Protein AF-A0A536WWS2-F1 (afdb_monomer)

Solvent-accessible surface area (backbone atoms only — not comparable to full-atom values): 12384 Å² total; per-residue (Å²): 91,77,47,79,40,93,41,28,36,70,59,52,50,66,55,65,72,36,63,58,47,47,27,62,29,49,51,60,39,65,35,38,58,40,52,45,47,40,83,89,43,89,69,26,39,31,46,31,25,41,43,60,77,60,84,73,62,72,89,78,29,40,69,33,60,26,46,37,43,76,77,43,80,58,101,60,39,38,29,36,39,37,36,21,71,55,40,67,78,60,27,23,56,32,36,39,38,41,37,39,30,59,68,49,90,53,23,17,39,34,38,46,46,74,50,61,46,63,45,73,68,32,48,52,54,49,51,55,43,32,71,52,93,37,53,81,42,24,22,78,56,69,77,49,58,47,99,86,65,49,75,36,52,31,46,58,72,64,4,53,52,44,34,52,46,51,50,54,51,41,20,50,50,17,46,59,71,20,66,86,45,60,81,91,50,22,67,64,46,23,48,52,43,30,51,58,60,38,57,76,38,46,80,45,54,58,84,76,57,68,69,60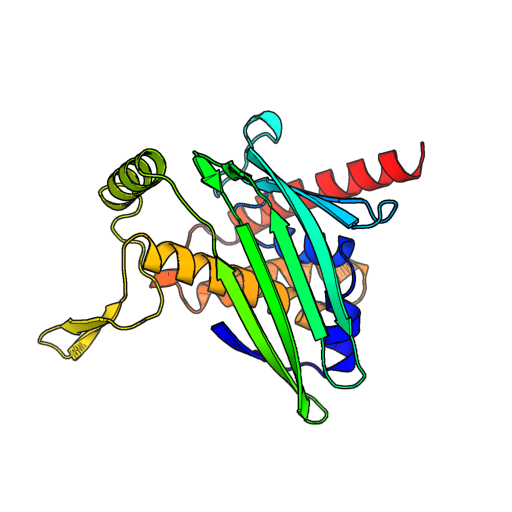,52,52,55,42,48,54,51,36,50,53,52,42,51,55,53,54,52,52,68,73,73,110

pLDDT: mean 92.42, std 8.36, range [48.34, 98.75]

Foldseek 3Di:
DKDKAQAFPVLLQVQPQDQVSVQLLVLLDLQWLAWDWDPVDVQIKIWTWGHDSAADDSVRTKIFIWRWDFPDDDPFKTKIWTFTQDTPPAKGGWIWIKMWGGPDRRIIMIDIDTDIDHDPRSLVVQVVCCVPVQVLAFADDFPDADPVRHTDGHGGPVSVRRQVRVLSVQSSSLQSVLPPPDPVCSSVSSNVSSVVVQVVPCSHRNDDDSVRSSVNSVVSVVVNVVVVVVVVVD

Sequence (234 aa):
MYAIVDHPFSTLNNALKGADRWCDILMLHLNTKDCRASNAASPSLMAVSIGKKFDQPLADAHRLDFIYRVAAQAADYLQVRLNADAGPLGTRDYRIVLEAVPLDARRSFMHLSYAYGYGLGARLAMQAYLSTAGRDKVGFSIVGHEADGRPVYVGNVRGVIERNTMRYYLAIDAYLSALSSPPQEQTERRLRNWYAAAERYPLQLHEMEEADYLAMKRSEIRRQQAQSRVAAAG

Secondary structure (DSSP, 8-state):
-EEEESS-HHHHHHHHS-HHHHHHHHTTSTTEEEEEEETTSSSEEEEEEE--SS---GGGSEEEEEEEEEEEE-SS-EEEEEEEEE-GGGEEEEEEEEEEEE-SSS-EEEEEEEEEEE-HHHHHHHHHHHHTTTTT---S-EEEE-TTS-EEE--HHHHHHHHHHHHHHHHHHHHHHTTTS-HHHHHHHHHHHHHHHHHTSHHHH--S-HHHHHHHHHHHHHHHHHHHHHHHH-

Structure (mmCIF, N/CA/C/O backbone):
data_AF-A0A536WWS2-F1
#
_entry.id   AF-A0A536WWS2-F1
#
loop_
_atom_site.group_PDB
_atom_site.id
_atom_site.type_symbol
_atom_site.label_atom_id
_atom_site.label_alt_id
_atom_site.label_comp_id
_atom_site.label_asym_id
_atom_site.label_entity_id
_atom_site.label_seq_id
_atom_site.pdbx_PDB_ins_code
_atom_site.Cartn_x
_atom_site.Cartn_y
_atom_site.Cartn_z
_atom_site.occupancy
_atom_site.B_iso_or_equiv
_atom_site.auth_seq_id
_atom_site.auth_comp_id
_atom_site.auth_asym_id
_atom_site.auth_atom_id
_atom_site.pdbx_PDB_model_num
ATOM 1 N N . MET A 1 1 ? -1.683 -12.272 -4.343 1.00 91.94 1 MET A N 1
ATOM 2 C CA . MET A 1 1 ? -0.575 -12.561 -3.405 1.00 91.94 1 MET A CA 1
ATOM 3 C C . MET A 1 1 ? -1.153 -13.252 -2.189 1.00 91.94 1 MET A C 1
ATOM 5 O O . MET A 1 1 ? -2.163 -12.777 -1.692 1.00 91.94 1 MET A O 1
ATOM 9 N N . TYR A 1 2 ? -0.528 -14.326 -1.714 1.00 96.31 2 TYR A N 1
ATOM 10 C CA . TYR A 1 2 ? -0.919 -15.007 -0.479 1.00 96.31 2 TYR A CA 1
ATOM 11 C C . TYR A 1 2 ? 0.172 -14.840 0.573 1.00 96.31 2 TYR A C 1
ATOM 13 O O . TYR A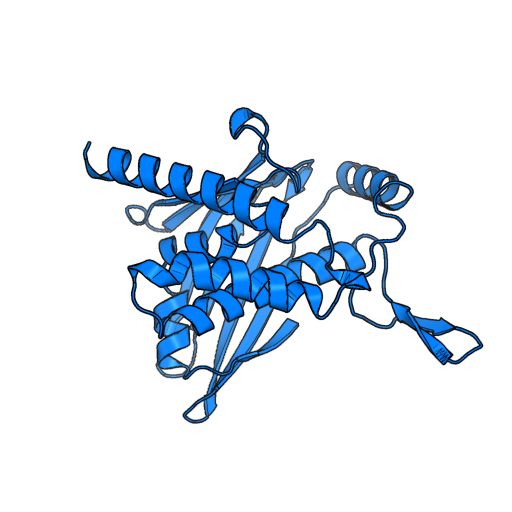 1 2 ? 1.351 -14.825 0.220 1.00 96.31 2 TYR A O 1
ATOM 21 N N . ALA A 1 3 ? -0.215 -14.709 1.837 1.00 96.56 3 ALA A N 1
ATOM 22 C CA . ALA A 1 3 ? 0.719 -14.557 2.941 1.00 96.56 3 ALA A CA 1
ATOM 23 C C . ALA A 1 3 ? 0.161 -15.139 4.239 1.00 96.56 3 ALA A C 1
ATOM 25 O O . ALA A 1 3 ? -1.045 -15.106 4.487 1.00 96.56 3 ALA A O 1
ATOM 26 N N . ILE A 1 4 ? 1.067 -15.627 5.083 1.00 97.81 4 ILE A N 1
ATOM 27 C CA . ILE A 1 4 ? 0.790 -15.864 6.497 1.00 97.81 4 ILE A CA 1
ATOM 28 C C . ILE A 1 4 ? 1.156 -14.578 7.231 1.00 97.81 4 ILE A C 1
ATOM 30 O O . ILE A 1 4 ? 2.261 -14.069 7.063 1.00 97.81 4 ILE A O 1
ATOM 34 N N . VAL A 1 5 ? 0.219 -14.058 8.012 1.00 96.50 5 VAL A N 1
ATOM 35 C CA . VAL A 1 5 ? 0.396 -12.860 8.830 1.00 96.50 5 VAL A CA 1
ATOM 36 C C . VAL A 1 5 ? 0.503 -13.296 10.284 1.00 96.50 5 VAL A C 1
ATOM 38 O O . VAL A 1 5 ? -0.390 -13.987 10.784 1.00 96.50 5 VAL A O 1
ATOM 41 N N . ASP A 1 6 ? 1.560 -12.865 10.972 1.00 96.38 6 ASP A N 1
ATOM 42 C CA . ASP A 1 6 ? 1.859 -13.240 12.361 1.00 96.38 6 ASP A CA 1
ATOM 43 C C . ASP A 1 6 ? 1.022 -12.454 13.389 1.00 96.38 6 ASP A C 1
ATOM 45 O O . ASP A 1 6 ? 1.519 -11.932 14.386 1.00 96.38 6 ASP A O 1
ATOM 49 N N . HIS A 1 7 ? -0.286 -12.377 13.132 1.00 97.00 7 HIS A N 1
ATOM 50 C CA . HIS A 1 7 ? -1.281 -11.782 14.014 1.00 97.00 7 HIS A CA 1
ATOM 51 C C . HIS A 1 7 ? -2.559 -12.635 14.076 1.00 97.00 7 HIS A C 1
ATOM 53 O O . HIS A 1 7 ? -3.001 -13.155 13.040 1.00 97.00 7 HIS A O 1
ATOM 59 N N . PRO A 1 8 ? -3.209 -12.738 15.257 1.00 97.75 8 PRO A N 1
ATOM 60 C CA . PRO A 1 8 ? -4.499 -13.404 15.387 1.00 97.75 8 PRO A CA 1
ATOM 61 C C . PRO A 1 8 ? -5.550 -12.788 14.459 1.00 97.75 8 PRO A C 1
ATOM 63 O O . PRO A 1 8 ? -5.591 -11.567 14.273 1.00 97.75 8 PRO A O 1
ATOM 66 N N . PHE A 1 9 ? -6.453 -13.620 13.933 1.00 98.31 9 PHE A N 1
ATOM 67 C CA . PHE A 1 9 ? -7.493 -13.171 13.001 1.00 98.31 9 PHE A CA 1
ATOM 68 C C . PHE A 1 9 ? -8.372 -12.057 13.575 1.00 98.31 9 PHE A C 1
ATOM 70 O O . PHE A 1 9 ? -8.718 -11.122 12.862 1.00 98.31 9 PHE A O 1
ATOM 77 N N . SER A 1 10 ? -8.682 -12.089 14.872 1.00 96.81 10 SER A N 1
ATOM 78 C CA . SER A 1 10 ? -9.457 -11.032 15.534 1.00 96.81 10 SER A CA 1
ATOM 79 C C . SER A 1 10 ? -8.751 -9.669 15.501 1.00 96.81 10 SER A C 1
ATOM 81 O O . SER A 1 10 ? -9.398 -8.644 15.268 1.00 96.81 10 SER A O 1
ATOM 83 N N . THR A 1 11 ? -7.427 -9.641 15.681 1.00 96.81 11 THR A N 1
ATOM 84 C CA . THR A 1 11 ? -6.607 -8.427 15.573 1.00 96.81 11 THR A CA 1
ATOM 85 C C . THR A 1 11 ? -6.611 -7.900 14.144 1.00 96.81 11 THR A C 1
ATOM 87 O O . THR A 1 11 ? -6.905 -6.723 13.934 1.00 96.81 11 THR A O 1
ATOM 90 N N . LEU A 1 12 ? -6.360 -8.774 13.163 1.00 96.88 12 LEU A N 1
ATOM 91 C CA . LEU A 1 12 ? -6.389 -8.423 11.741 1.00 96.88 12 LEU A CA 1
ATOM 92 C C . LEU A 1 12 ? -7.771 -7.901 11.326 1.00 96.88 12 LEU A C 1
ATOM 94 O O . LEU A 1 12 ? -7.878 -6.842 10.711 1.00 96.88 12 LEU A O 1
ATOM 98 N N . ASN A 1 13 ? -8.840 -8.596 11.713 1.00 96.19 13 ASN A N 1
ATOM 99 C CA . ASN A 1 13 ? -10.212 -8.236 11.374 1.00 96.19 13 ASN A CA 1
ATOM 100 C C . ASN A 1 13 ? -10.567 -6.840 11.902 1.00 96.19 13 ASN A C 1
ATOM 102 O O . ASN A 1 13 ? -11.004 -5.965 11.152 1.00 96.19 13 ASN A O 1
ATOM 106 N N . ASN A 1 14 ? -10.288 -6.586 13.182 1.00 94.69 14 ASN A N 1
ATOM 107 C CA . ASN A 1 14 ? -10.527 -5.278 13.778 1.00 94.69 14 ASN A CA 1
ATOM 108 C C . ASN A 1 14 ? -9.674 -4.178 13.137 1.00 94.69 14 ASN A C 1
ATOM 110 O O . ASN A 1 14 ? -10.161 -3.062 12.961 1.00 94.69 14 ASN A O 1
ATOM 114 N N . ALA A 1 15 ? -8.421 -4.464 12.785 1.00 94.88 15 ALA A N 1
ATOM 115 C CA . ALA A 1 15 ? -7.523 -3.520 12.128 1.00 94.88 15 ALA A CA 1
ATOM 116 C C . ALA A 1 15 ? -7.979 -3.134 10.714 1.00 94.88 15 ALA A C 1
ATOM 118 O O . ALA A 1 15 ? -7.864 -1.971 10.344 1.00 94.88 15 ALA A O 1
ATOM 119 N N . LEU A 1 16 ? -8.519 -4.074 9.936 1.00 95.19 16 LEU A N 1
ATOM 120 C CA . LEU A 1 16 ? -8.734 -3.878 8.498 1.00 95.19 16 LEU A CA 1
ATOM 121 C C . LEU A 1 16 ? -10.182 -3.548 8.103 1.00 95.19 16 LEU A C 1
ATOM 123 O O . LEU A 1 16 ? -10.437 -3.246 6.936 1.00 95.19 16 LEU A O 1
ATOM 127 N N . LYS A 1 17 ? -11.131 -3.548 9.048 1.00 91.88 17 LYS A N 1
ATOM 128 C CA . LYS A 1 17 ? -12.549 -3.222 8.790 1.00 91.88 17 LYS A CA 1
ATOM 129 C C . LYS A 1 17 ? -12.903 -1.720 8.777 1.00 91.88 17 LYS A C 1
ATOM 131 O O . LYS A 1 17 ? -14.071 -1.390 8.601 1.00 91.88 17 LYS A O 1
ATOM 136 N N . GLY A 1 18 ? -11.936 -0.822 9.000 1.00 90.75 18 GLY A N 1
ATOM 137 C CA . GLY A 1 18 ? -12.148 0.636 9.026 1.00 90.75 18 GLY A CA 1
ATOM 138 C C . GLY A 1 18 ? -11.455 1.363 7.871 1.00 90.75 18 GLY A C 1
ATOM 139 O O . GLY A 1 18 ? -10.265 1.150 7.640 1.00 90.75 18 GLY A O 1
ATOM 140 N N . ALA A 1 19 ? -12.177 2.229 7.153 1.00 93.25 19 ALA A N 1
ATOM 141 C CA . ALA A 1 19 ? -11.642 2.985 6.013 1.00 93.25 19 ALA A CA 1
ATOM 142 C C . ALA A 1 19 ? -10.535 3.982 6.417 1.00 93.25 19 ALA A C 1
ATOM 144 O O . ALA A 1 19 ? -9.559 4.172 5.694 1.00 93.25 19 ALA A O 1
ATOM 145 N N . ASP A 1 20 ? -10.652 4.582 7.600 1.00 92.50 20 ASP A N 1
ATOM 146 C CA . ASP A 1 20 ? -9.637 5.433 8.229 1.00 92.50 20 ASP A CA 1
ATOM 147 C C . ASP A 1 20 ? -8.321 4.675 8.464 1.00 92.50 20 ASP A C 1
ATOM 149 O O . ASP A 1 20 ? -7.245 5.161 8.115 1.00 92.50 20 ASP A O 1
ATOM 153 N N . ARG A 1 21 ? -8.405 3.432 8.952 1.00 94.19 21 ARG A N 1
ATOM 154 C CA . ARG A 1 21 ? -7.238 2.557 9.147 1.00 94.19 21 ARG A CA 1
ATOM 155 C C . ARG A 1 21 ? -6.591 2.173 7.822 1.00 94.19 21 ARG A C 1
ATOM 157 O O . ARG A 1 21 ? -5.368 2.108 7.729 1.00 94.19 21 ARG A O 1
ATOM 164 N N . TRP A 1 22 ? -7.387 1.984 6.770 1.00 96.38 22 TRP A N 1
ATOM 165 C CA . TRP A 1 22 ? -6.843 1.818 5.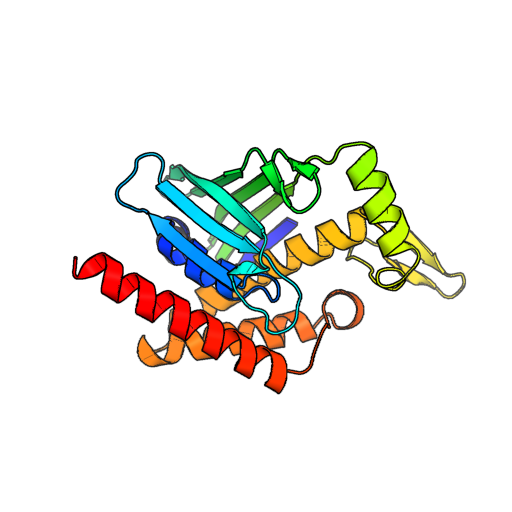423 1.00 96.38 22 TRP A CA 1
ATOM 166 C C . TRP A 1 22 ? -6.111 3.063 4.933 1.00 96.38 22 TRP A C 1
ATOM 168 O O . TRP A 1 22 ? -5.098 2.919 4.253 1.00 96.38 22 TRP A O 1
ATOM 178 N N . CYS A 1 23 ? -6.544 4.268 5.304 1.00 96.75 23 CYS A N 1
ATOM 179 C CA . CYS A 1 23 ? -5.762 5.462 5.011 1.00 96.75 23 CYS A CA 1
ATOM 180 C C . CYS A 1 23 ? -4.408 5.466 5.720 1.00 96.75 23 CYS A C 1
ATOM 182 O O . CYS A 1 23 ? -3.407 5.738 5.063 1.00 96.75 23 CYS A O 1
ATOM 184 N N . ASP A 1 24 ? -4.340 5.095 6.998 1.00 96.69 24 ASP A N 1
ATOM 185 C CA . ASP A 1 24 ? -3.059 4.949 7.704 1.00 96.69 24 ASP A CA 1
ATOM 186 C C . ASP A 1 24 ? -2.124 3.943 7.009 1.00 96.69 24 ASP A C 1
ATOM 188 O O . ASP A 1 24 ? -0.927 4.197 6.877 1.00 96.69 24 ASP A O 1
ATOM 192 N N . ILE A 1 25 ? -2.666 2.812 6.544 1.00 97.94 25 ILE A N 1
ATOM 193 C CA . ILE A 1 25 ? -1.919 1.775 5.815 1.00 97.94 25 ILE A CA 1
ATOM 194 C C . ILE A 1 25 ? -1.417 2.315 4.473 1.00 97.94 25 ILE A C 1
ATOM 196 O O . ILE A 1 25 ? -0.228 2.235 4.166 1.00 97.94 25 ILE A O 1
ATOM 200 N N . LEU A 1 26 ? -2.308 2.886 3.658 1.00 97.38 26 LEU A N 1
ATOM 201 C CA . LEU A 1 26 ? -1.965 3.400 2.331 1.00 97.38 26 LEU A CA 1
ATOM 202 C C . LEU A 1 26 ? -0.970 4.555 2.410 1.00 97.38 26 LEU A C 1
ATOM 204 O O . LEU A 1 26 ? -0.137 4.697 1.512 1.00 97.38 26 LEU A O 1
ATOM 208 N N . MET A 1 27 ? -1.018 5.340 3.487 1.00 97.81 27 MET A N 1
ATOM 209 C CA . MET A 1 27 ? -0.050 6.392 3.756 1.00 97.81 27 MET A CA 1
ATOM 210 C C . MET A 1 27 ? 1.358 5.861 4.006 1.00 97.81 27 MET A C 1
ATOM 212 O O . MET A 1 27 ? 2.269 6.663 3.922 1.00 97.81 27 MET A O 1
ATOM 216 N N . LEU A 1 28 ? 1.606 4.568 4.233 1.00 98.44 28 LEU A N 1
ATOM 217 C CA . LEU A 1 28 ? 2.980 4.042 4.304 1.00 98.44 28 LEU A CA 1
ATOM 218 C C . LEU A 1 28 ? 3.635 3.932 2.919 1.00 98.44 28 LEU A C 1
ATOM 220 O O . LEU A 1 28 ? 4.859 3.983 2.803 1.00 98.44 28 LEU A O 1
ATOM 224 N N . HIS A 1 29 ? 2.832 3.837 1.857 1.00 96.62 29 HIS A N 1
ATOM 225 C CA . HIS A 1 29 ? 3.328 3.717 0.491 1.00 96.62 29 HIS A CA 1
ATOM 226 C C . HIS A 1 29 ? 3.991 5.026 0.020 1.00 96.62 29 HIS A C 1
ATOM 228 O O . HIS A 1 29 ? 3.446 6.122 0.175 1.00 96.62 29 HIS A O 1
ATOM 234 N N . LEU A 1 30 ? 5.158 4.910 -0.621 1.00 95.06 30 LEU A N 1
ATOM 235 C CA . LEU A 1 30 ? 5.994 6.041 -1.062 1.00 95.06 30 LEU A CA 1
ATOM 236 C C . LEU A 1 30 ? 5.312 6.995 -2.068 1.00 95.06 30 LEU A C 1
ATOM 238 O O . LEU A 1 30 ? 5.606 8.190 -2.105 1.00 95.06 30 LEU A O 1
ATOM 242 N N . ASN A 1 31 ? 4.346 6.487 -2.838 1.00 95.38 31 ASN A N 1
ATOM 243 C CA . ASN A 1 31 ? 3.557 7.283 -3.785 1.00 95.38 31 ASN A CA 1
ATOM 244 C C . ASN A 1 31 ? 2.273 7.888 -3.192 1.00 95.38 31 ASN A C 1
ATOM 246 O O . ASN A 1 31 ? 1.665 8.718 -3.856 1.00 95.38 31 ASN A O 1
ATOM 250 N N . THR A 1 32 ? 1.829 7.506 -1.993 1.00 97.00 32 THR A N 1
ATOM 251 C CA . THR A 1 32 ? 0.600 8.069 -1.408 1.00 97.00 32 THR A CA 1
ATOM 252 C C . THR A 1 32 ? 0.927 9.362 -0.677 1.00 97.00 32 THR A C 1
ATOM 254 O O . THR A 1 32 ? 1.674 9.342 0.293 1.00 97.00 32 THR A O 1
ATOM 257 N N . LYS A 1 33 ? 0.371 10.482 -1.130 1.00 97.38 33 LYS A N 1
ATOM 258 C CA . LYS A 1 33 ? 0.650 11.832 -0.614 1.00 97.38 33 LYS A CA 1
ATOM 259 C C . LYS A 1 33 ? -0.373 12.313 0.393 1.00 97.38 33 LYS A C 1
ATOM 261 O O . LYS A 1 33 ? -0.072 13.157 1.232 1.00 97.38 33 LYS A O 1
ATOM 266 N N . ASP A 1 34 ? -1.583 11.797 0.292 1.00 97.19 34 ASP A N 1
ATOM 267 C CA . ASP A 1 34 ? -2.667 12.084 1.212 1.00 97.19 34 ASP A CA 1
ATOM 268 C C . ASP A 1 34 ? -3.694 10.960 1.123 1.00 97.19 34 ASP A C 1
ATOM 270 O O . ASP A 1 34 ? -3.852 10.344 0.066 1.00 97.19 34 ASP A O 1
ATOM 274 N N . CYS A 1 35 ? -4.394 10.700 2.219 1.00 96.38 35 CYS A N 1
ATOM 275 C CA . CYS A 1 35 ? -5.539 9.805 2.226 1.00 96.38 35 CYS A CA 1
ATOM 276 C C . CYS A 1 35 ? -6.554 10.287 3.249 1.00 96.38 35 CYS A C 1
ATOM 278 O O . CYS A 1 35 ? -6.212 10.520 4.408 1.00 96.38 35 CYS A O 1
ATOM 280 N N . ARG A 1 36 ? -7.815 10.407 2.846 1.00 93.56 36 ARG A N 1
ATOM 281 C CA . ARG A 1 36 ? -8.903 10.787 3.746 1.00 93.56 36 ARG A CA 1
ATOM 282 C C . ARG A 1 36 ? -10.080 9.854 3.551 1.00 93.56 36 ARG A C 1
ATOM 284 O O . ARG A 1 36 ? -10.578 9.722 2.437 1.00 93.56 36 ARG A O 1
ATOM 291 N N . ALA A 1 37 ? -10.531 9.247 4.639 1.00 92.12 37 ALA A N 1
ATOM 292 C CA . ALA A 1 37 ? -11.749 8.459 4.663 1.00 92.12 37 ALA A CA 1
ATOM 293 C C . ALA A 1 37 ? -12.917 9.326 5.143 1.00 92.12 37 ALA A C 1
ATOM 295 O O . ALA A 1 37 ? -12.822 9.996 6.169 1.00 92.12 37 ALA A O 1
ATOM 296 N N . SER A 1 38 ? -14.026 9.294 4.409 1.00 85.06 38 SER A N 1
ATOM 297 C CA . SER A 1 38 ? -15.315 9.791 4.874 1.00 85.06 38 SER A CA 1
ATOM 298 C C . SER A 1 38 ? -16.123 8.611 5.400 1.00 85.06 38 SER A C 1
ATOM 300 O O . SER A 1 38 ? -16.683 7.827 4.630 1.00 85.06 38 SER A O 1
ATOM 302 N N . ASN A 1 39 ? -16.171 8.490 6.728 1.00 69.62 39 ASN A N 1
ATOM 303 C CA . ASN A 1 39 ? -16.960 7.466 7.418 1.00 69.62 39 ASN A CA 1
ATOM 304 C C . ASN A 1 39 ? -18.452 7.845 7.524 1.00 69.62 39 ASN A C 1
ATOM 306 O O . ASN A 1 39 ? -19.254 7.028 7.963 1.00 69.62 39 ASN A O 1
ATOM 310 N N . ALA A 1 40 ? -18.827 9.068 7.127 1.00 62.56 40 ALA A N 1
ATOM 311 C CA . ALA A 1 40 ? -20.206 9.560 7.171 1.00 62.56 40 ALA A CA 1
ATOM 312 C C . ALA A 1 40 ? -21.071 9.065 5.994 1.00 62.56 40 ALA A C 1
ATOM 314 O O . ALA A 1 40 ? -22.295 9.151 6.052 1.00 62.56 40 ALA A O 1
ATOM 315 N N . ALA A 1 41 ? -20.451 8.554 4.925 1.00 61.47 41 ALA A N 1
ATOM 316 C CA . ALA A 1 41 ? -21.144 8.045 3.744 1.00 61.47 41 ALA A CA 1
ATOM 317 C C . ALA A 1 41 ? -21.235 6.509 3.753 1.00 61.47 41 ALA A C 1
ATOM 319 O O . ALA A 1 41 ? -20.302 5.821 4.174 1.00 61.47 41 ALA A O 1
ATOM 320 N N . SER A 1 42 ? -22.348 5.979 3.233 1.00 66.19 42 SER A N 1
ATOM 321 C CA . SER A 1 42 ? -22.502 4.567 2.868 1.00 66.19 42 SER A CA 1
ATOM 322 C C . SER A 1 42 ? -22.738 4.468 1.353 1.00 66.19 42 SER A C 1
ATOM 324 O O . SER A 1 42 ? -23.764 4.960 0.879 1.00 66.19 42 SER A O 1
ATOM 326 N N . PRO A 1 43 ? -21.817 3.871 0.570 1.00 74.12 43 PRO A N 1
ATOM 327 C CA . PRO A 1 43 ? -20.541 3.292 1.000 1.00 74.12 43 PRO A CA 1
ATOM 328 C C . PRO A 1 43 ? -19.532 4.362 1.451 1.00 74.12 43 PRO A C 1
ATOM 330 O O . PRO A 1 43 ? -19.598 5.507 1.004 1.00 74.12 43 PRO A O 1
ATOM 333 N N . SER A 1 44 ? -18.578 3.982 2.306 1.00 86.31 44 SER A N 1
ATOM 334 C CA . SER A 1 44 ? -17.514 4.895 2.733 1.00 86.31 44 SER A CA 1
ATOM 335 C C . SER A 1 44 ? -16.617 5.239 1.548 1.00 86.31 44 SER A C 1
ATOM 337 O O . SER A 1 44 ? -16.267 4.373 0.744 1.00 86.31 44 SER A O 1
ATOM 339 N N . LEU A 1 45 ? -16.240 6.509 1.437 1.00 92.00 45 LEU A N 1
ATOM 340 C CA . LEU A 1 45 ? -15.361 6.992 0.374 1.00 92.00 45 LEU A CA 1
ATOM 341 C C . LEU A 1 45 ? -13.977 7.276 0.942 1.00 92.00 45 LEU A C 1
ATOM 343 O O . LEU A 1 45 ? -13.853 7.870 2.011 1.00 92.00 45 LEU A O 1
ATOM 347 N N . MET A 1 46 ? -12.939 6.886 0.213 1.00 94.62 46 MET A N 1
ATOM 348 C CA . MET A 1 46 ? -11.552 7.193 0.531 1.00 94.62 46 MET A CA 1
ATOM 349 C C . MET A 1 46 ? -10.934 8.004 -0.603 1.00 94.62 46 MET A C 1
ATOM 351 O O . MET A 1 46 ? -10.664 7.474 -1.678 1.00 94.62 46 MET A O 1
ATOM 355 N N . ALA A 1 47 ? -10.682 9.283 -0.353 1.00 94.81 47 ALA A N 1
ATOM 356 C CA . ALA A 1 47 ? -9.962 10.146 -1.277 1.00 94.81 47 ALA A CA 1
ATOM 357 C C . ALA A 1 47 ? -8.457 9.955 -1.074 1.00 94.81 47 ALA A C 1
ATOM 359 O O . ALA A 1 47 ? -7.931 10.307 -0.017 1.00 94.81 47 ALA A O 1
ATOM 360 N N . VAL A 1 48 ? -7.770 9.408 -2.073 1.00 96.12 48 VAL A N 1
ATOM 361 C CA . VAL A 1 48 ? -6.333 9.115 -2.031 1.00 96.12 48 VAL A CA 1
ATOM 362 C C . VAL A 1 48 ? -5.611 9.958 -3.071 1.00 96.12 48 VAL A C 1
ATOM 364 O O . VAL A 1 48 ? -5.970 9.946 -4.242 1.00 96.12 48 VAL A O 1
ATOM 367 N N . SER A 1 49 ? -4.568 10.673 -2.668 1.00 96.62 49 SER A N 1
ATOM 368 C CA . SER A 1 49 ? -3.722 11.440 -3.585 1.00 96.62 49 SER A CA 1
ATOM 369 C C . SER A 1 49 ? -2.458 10.645 -3.892 1.00 96.62 49 SER A C 1
ATOM 371 O O . SER A 1 49 ? -1.661 10.382 -2.993 1.00 96.62 49 SER A O 1
ATOM 373 N N . ILE A 1 50 ? -2.263 10.262 -5.152 1.00 94.69 50 ILE A N 1
ATOM 374 C CA . ILE A 1 50 ? -1.112 9.493 -5.632 1.00 94.69 50 ILE A CA 1
ATOM 375 C C . ILE A 1 50 ? -0.154 10.415 -6.390 1.00 94.69 50 ILE A C 1
ATOM 377 O O . ILE A 1 50 ? -0.546 11.126 -7.312 1.00 94.69 50 ILE A O 1
ATOM 381 N N . GLY A 1 51 ? 1.117 10.385 -6.010 1.00 93.56 51 GLY A N 1
ATOM 382 C CA . GLY A 1 51 ? 2.173 11.226 -6.555 1.00 93.56 51 GLY A CA 1
ATOM 383 C C . GLY A 1 51 ? 3.457 10.470 -6.880 1.00 93.56 51 GLY A C 1
ATOM 384 O O . GLY A 1 51 ? 3.522 9.240 -6.877 1.00 93.56 51 GLY A O 1
ATOM 385 N N . LYS A 1 52 ? 4.516 11.231 -7.141 1.00 92.00 52 LYS A N 1
ATOM 386 C CA . LYS A 1 52 ? 5.901 10.780 -7.300 1.00 92.00 52 LYS A CA 1
ATOM 387 C C . LYS A 1 52 ? 6.428 10.169 -5.999 1.00 92.00 52 LYS A C 1
ATOM 389 O O . LYS A 1 52 ? 5.817 10.287 -4.945 1.00 92.00 52 LYS A O 1
ATOM 394 N N . LYS A 1 53 ? 7.579 9.503 -6.065 1.00 88.44 53 LYS A N 1
ATOM 395 C CA . LYS A 1 53 ? 8.205 8.882 -4.885 1.00 88.44 53 LYS A CA 1
ATOM 396 C C . LYS A 1 53 ? 8.897 9.871 -3.938 1.00 88.44 53 LYS A C 1
ATOM 398 O O . LYS A 1 53 ? 9.261 9.479 -2.844 1.00 88.44 53 LYS A O 1
ATOM 403 N N . PHE A 1 54 ? 9.070 11.122 -4.358 1.00 89.69 54 PHE A N 1
ATOM 404 C CA . PHE A 1 54 ? 9.675 12.201 -3.572 1.00 89.69 54 PHE A CA 1
ATOM 405 C C . PHE A 1 54 ? 8.595 13.148 -3.046 1.00 89.69 54 PHE A C 1
ATOM 407 O O . PHE A 1 54 ? 7.418 12.997 -3.401 1.00 89.69 54 PHE A O 1
ATOM 414 N N . ASP A 1 55 ? 8.990 14.120 -2.224 1.00 85.69 55 ASP A N 1
ATOM 415 C CA . ASP A 1 55 ? 8.070 15.159 -1.775 1.00 85.69 55 ASP A CA 1
ATOM 416 C C . ASP A 1 55 ? 7.499 15.931 -2.971 1.00 85.69 55 ASP A C 1
ATOM 418 O O . ASP A 1 55 ? 8.188 16.195 -3.962 1.00 85.69 55 ASP A O 1
ATOM 422 N N . GLN A 1 56 ? 6.208 16.235 -2.894 1.00 88.94 56 GLN A N 1
ATOM 423 C CA . GLN A 1 56 ? 5.507 17.002 -3.912 1.00 88.94 56 GLN A CA 1
ATOM 424 C C . GLN A 1 56 ? 4.273 17.702 -3.331 1.00 88.94 56 GLN A C 1
ATOM 426 O O . GLN A 1 56 ? 3.616 17.158 -2.433 1.00 88.94 56 GLN A O 1
ATOM 431 N N . PRO A 1 57 ? 3.883 18.862 -3.888 1.00 90.69 57 PRO A N 1
ATOM 432 C CA . PRO A 1 57 ? 2.610 19.490 -3.565 1.00 90.69 57 PRO A CA 1
ATOM 433 C C . PRO A 1 57 ? 1.420 18.560 -3.841 1.00 90.69 57 PRO A C 1
ATOM 435 O O . PRO A 1 57 ? 1.408 17.797 -4.810 1.00 90.69 57 PRO A O 1
ATOM 438 N N . LEU A 1 58 ? 0.371 18.658 -3.015 1.00 92.19 58 LEU A N 1
ATOM 439 C CA . LEU A 1 58 ? -0.869 17.901 -3.239 1.00 92.19 58 LEU A CA 1
ATOM 440 C C . LEU A 1 58 ? -1.595 18.312 -4.523 1.00 92.19 58 LEU A C 1
ATOM 442 O O . LEU A 1 58 ? -2.262 17.474 -5.118 1.00 92.19 58 LEU A O 1
ATOM 446 N N . ALA A 1 59 ? -1.451 19.569 -4.954 1.00 92.56 59 ALA A N 1
ATOM 447 C CA . ALA A 1 59 ? -2.036 20.063 -6.202 1.00 92.56 59 ALA A CA 1
ATOM 448 C C . ALA A 1 59 ? -1.478 19.345 -7.445 1.00 92.56 59 ALA A C 1
ATOM 450 O O . ALA A 1 59 ? -2.178 19.225 -8.446 1.00 92.56 59 ALA A O 1
ATOM 451 N N . ASP A 1 60 ? -0.260 18.805 -7.344 1.00 92.56 60 ASP A N 1
ATOM 452 C CA . ASP A 1 60 ? 0.410 18.062 -8.415 1.00 92.56 60 ASP A CA 1
ATOM 453 C C . ASP A 1 60 ? 0.197 16.540 -8.286 1.00 92.56 60 ASP A C 1
ATOM 455 O O . ASP A 1 60 ? 0.775 15.749 -9.036 1.00 92.56 60 ASP A O 1
ATOM 459 N N . ALA A 1 61 ? -0.579 16.094 -7.290 1.00 94.56 61 ALA A N 1
ATOM 460 C CA . ALA A 1 61 ? -0.930 14.692 -7.102 1.00 94.56 61 ALA A CA 1
ATOM 461 C C . ALA A 1 61 ? -2.213 14.341 -7.860 1.00 94.56 61 ALA A C 1
ATOM 463 O O . ALA A 1 61 ? -3.145 15.135 -7.971 1.00 94.56 61 ALA A O 1
ATOM 464 N N . HIS A 1 62 ? -2.295 13.102 -8.331 1.00 93.06 62 HIS A N 1
ATOM 465 C CA . HIS A 1 62 ? -3.510 12.581 -8.935 1.00 93.06 62 HIS A CA 1
ATOM 466 C C . HIS A 1 62 ? -4.435 12.030 -7.859 1.00 93.06 62 HIS A C 1
ATOM 468 O O . HIS A 1 62 ? -4.057 11.142 -7.094 1.00 93.06 62 HIS A O 1
ATOM 474 N N . ARG A 1 63 ? -5.666 12.531 -7.825 1.00 92.62 63 ARG A N 1
ATOM 475 C CA . ARG A 1 63 ? -6.690 12.031 -6.915 1.00 92.62 63 ARG A CA 1
ATOM 476 C C . ARG A 1 63 ? -7.305 10.733 -7.440 1.00 92.62 63 ARG A C 1
ATOM 478 O O . ARG A 1 63 ? -7.621 10.620 -8.621 1.00 92.62 63 ARG A O 1
ATOM 485 N N . LEU A 1 64 ? -7.483 9.780 -6.535 1.00 93.31 64 LEU A N 1
ATOM 486 C CA . LEU A 1 64 ? -8.128 8.492 -6.728 1.00 93.31 64 LEU A CA 1
ATOM 487 C C . LEU A 1 64 ? -9.165 8.318 -5.612 1.00 93.31 64 LEU A C 1
ATOM 489 O O . LEU A 1 64 ? -8.801 8.235 -4.440 1.00 93.31 64 LEU A O 1
ATOM 493 N N . ASP A 1 65 ? -10.448 8.304 -5.962 1.00 94.00 65 ASP A N 1
ATOM 494 C CA . ASP A 1 65 ? -11.535 8.144 -4.994 1.00 94.00 65 ASP A CA 1
ATOM 495 C C . ASP A 1 65 ? -11.965 6.673 -4.945 1.00 94.00 65 ASP A C 1
ATOM 497 O O . ASP A 1 65 ? -12.635 6.171 -5.847 1.00 94.00 65 ASP A O 1
ATOM 501 N N . PHE A 1 66 ? -11.561 5.966 -3.889 1.00 95.88 66 PHE A N 1
ATOM 502 C CA . PHE A 1 66 ? -11.982 4.591 -3.661 1.00 95.88 66 PHE A CA 1
ATOM 503 C C . PHE A 1 66 ? -13.331 4.531 -2.949 1.00 95.88 66 PHE A C 1
ATOM 505 O O . PHE A 1 66 ? -13.536 5.136 -1.898 1.00 95.88 66 PHE A O 1
ATOM 512 N N . ILE A 1 67 ? -14.215 3.691 -3.464 1.00 95.38 67 ILE A N 1
ATOM 513 C CA . ILE A 1 67 ? -15.363 3.155 -2.749 1.00 95.38 67 ILE A CA 1
ATOM 514 C C . ILE A 1 67 ? -14.854 2.025 -1.852 1.00 95.38 67 ILE A C 1
ATOM 516 O O . ILE A 1 67 ? -14.425 0.978 -2.342 1.00 95.38 67 ILE A O 1
ATOM 520 N N . TYR A 1 68 ? -14.910 2.242 -0.541 1.00 95.00 68 TYR A N 1
ATOM 521 C CA . TYR A 1 68 ? -14.534 1.272 0.479 1.00 95.00 68 TYR A CA 1
ATOM 522 C C . TYR A 1 68 ? -15.750 0.469 0.941 1.00 95.00 68 TYR A C 1
ATOM 524 O O . TYR A 1 68 ? -16.799 1.035 1.265 1.00 95.00 68 TYR A O 1
ATOM 532 N N . ARG A 1 69 ? -15.612 -0.860 1.007 1.00 94.56 69 ARG A N 1
ATOM 533 C CA . ARG A 1 69 ? -16.644 -1.756 1.547 1.00 94.56 69 ARG A CA 1
ATOM 534 C C . ARG A 1 69 ? -16.032 -2.938 2.294 1.00 94.56 69 ARG A C 1
ATOM 536 O O . ARG A 1 69 ? -15.138 -3.609 1.778 1.00 94.56 69 ARG A O 1
ATOM 543 N N . VAL A 1 70 ? -16.604 -3.263 3.451 1.00 95.50 70 VAL A N 1
ATOM 544 C CA . VAL A 1 70 ? -16.492 -4.600 4.051 1.00 95.50 70 VAL A CA 1
ATOM 545 C C . VAL A 1 70 ? -17.522 -5.481 3.347 1.00 95.50 70 VAL A C 1
ATOM 547 O O . VAL A 1 70 ? -18.718 -5.361 3.587 1.00 95.50 70 VAL A O 1
ATOM 550 N N . ALA A 1 71 ? -17.069 -6.294 2.395 1.00 95.75 71 ALA A N 1
ATOM 551 C CA . ALA A 1 71 ? -17.944 -7.100 1.544 1.00 95.75 71 ALA A CA 1
ATOM 552 C C . ALA A 1 71 ? -18.476 -8.349 2.261 1.00 95.75 71 ALA A C 1
ATOM 554 O O . ALA A 1 71 ? -19.570 -8.811 1.949 1.00 95.75 71 ALA A O 1
ATOM 555 N N . ALA A 1 72 ? -17.709 -8.881 3.213 1.00 96.62 72 ALA A N 1
ATOM 556 C CA . ALA A 1 72 ? -18.123 -9.966 4.090 1.00 96.62 72 ALA A CA 1
ATOM 557 C C . ALA A 1 72 ? -17.346 -9.893 5.409 1.00 96.62 72 ALA A C 1
ATOM 559 O O . ALA A 1 72 ? -16.151 -9.590 5.412 1.00 96.62 72 ALA A O 1
ATOM 560 N N . GLN A 1 73 ? -18.021 -10.191 6.517 1.00 95.69 73 GLN A N 1
ATOM 561 C CA . GLN A 1 73 ? -17.414 -10.291 7.839 1.00 95.69 73 GLN A CA 1
ATOM 562 C C . GLN A 1 73 ? -18.119 -11.387 8.639 1.00 95.69 73 GLN A C 1
ATOM 564 O O . GLN A 1 73 ? -19.324 -11.320 8.865 1.00 95.69 73 GLN A O 1
ATOM 569 N N . ALA A 1 74 ? -17.349 -12.377 9.071 1.00 95.75 74 ALA A N 1
ATOM 570 C CA . ALA A 1 74 ? -17.766 -13.470 9.937 1.00 95.75 74 ALA A CA 1
ATOM 571 C C . ALA A 1 74 ? -16.713 -13.692 11.037 1.00 95.75 74 ALA A C 1
ATOM 573 O O . ALA A 1 74 ? -15.701 -12.985 11.104 1.00 95.75 74 ALA A O 1
ATOM 574 N N . ALA A 1 75 ? -16.951 -14.672 11.911 1.00 94.75 75 ALA A N 1
ATOM 575 C CA . ALA A 1 75 ? -16.023 -15.025 12.988 1.00 94.75 75 ALA A CA 1
ATOM 576 C C . ALA A 1 75 ? -14.667 -15.544 12.470 1.00 94.75 75 ALA A C 1
ATOM 578 O O . ALA A 1 75 ? -13.657 -15.412 13.158 1.00 94.75 75 ALA A O 1
ATOM 579 N N . ASP A 1 76 ? -14.645 -16.085 11.254 1.00 97.00 76 ASP A N 1
ATOM 580 C CA . ASP A 1 76 ? -13.524 -16.780 10.620 1.00 97.00 76 ASP A CA 1
ATOM 581 C C . ASP A 1 76 ? -13.234 -16.293 9.188 1.00 97.00 76 ASP A C 1
ATOM 583 O O . ASP A 1 76 ? -12.397 -16.865 8.494 1.00 97.00 76 ASP A O 1
ATOM 587 N N . TYR A 1 77 ? -13.894 -15.228 8.728 1.00 98.38 77 TYR A N 1
ATOM 588 C CA . TYR A 1 77 ? -13.676 -14.691 7.387 1.00 98.38 77 TYR A CA 1
ATOM 589 C C . TYR A 1 77 ? -13.847 -13.175 7.343 1.00 98.38 77 TYR A C 1
ATOM 591 O O . TYR A 1 77 ? -14.784 -12.611 7.912 1.00 98.38 77 TYR A O 1
ATOM 599 N N . LEU A 1 78 ? -12.932 -12.503 6.651 1.00 98.50 78 LEU A N 1
ATOM 600 C CA . LEU A 1 78 ? -13.031 -11.087 6.319 1.00 98.50 78 LEU A CA 1
ATOM 601 C C . LEU A 1 78 ? -12.786 -10.914 4.824 1.00 98.50 78 LEU A C 1
ATOM 603 O O . LEU A 1 78 ? -11.794 -11.419 4.307 1.00 98.50 78 LEU A O 1
ATOM 607 N N . GLN A 1 79 ? -13.626 -10.115 4.168 1.00 98.38 79 GLN A N 1
ATOM 608 C CA . GLN A 1 79 ? -13.351 -9.578 2.843 1.00 98.38 79 GLN A CA 1
ATOM 609 C C . GLN A 1 79 ? -13.558 -8.063 2.813 1.00 98.38 79 GLN A C 1
ATOM 611 O O . GLN A 1 79 ? -14.648 -7.560 3.088 1.00 98.38 79 GLN A O 1
ATOM 616 N N . VAL A 1 80 ? -12.522 -7.341 2.398 1.00 97.38 80 VAL A N 1
ATOM 617 C CA . VAL A 1 80 ? -12.527 -5.888 2.207 1.00 97.38 80 VAL A CA 1
ATOM 618 C C . VAL A 1 80 ? -12.248 -5.567 0.744 1.00 97.38 80 VAL A C 1
ATOM 620 O O . VAL A 1 80 ? -11.409 -6.207 0.108 1.00 97.38 80 VAL A O 1
ATOM 623 N N . ARG A 1 81 ? -12.963 -4.581 0.197 1.00 97.31 81 ARG A N 1
ATOM 624 C CA . ARG A 1 81 ? -12.822 -4.132 -1.191 1.00 97.31 81 ARG A CA 1
ATOM 625 C C . ARG A 1 81 ? -12.654 -2.618 -1.256 1.00 97.31 81 ARG A C 1
ATOM 627 O O . ARG A 1 81 ? -13.418 -1.886 -0.629 1.00 97.31 81 ARG A O 1
ATOM 634 N N . LEU A 1 82 ? -11.673 -2.176 -2.039 1.00 96.75 82 LEU A N 1
ATOM 635 C CA . LEU A 1 82 ? -11.488 -0.787 -2.449 1.00 96.75 82 LEU A CA 1
ATOM 636 C C . LEU A 1 82 ? -11.587 -0.742 -3.976 1.00 96.75 82 LEU A C 1
ATOM 638 O O . LEU A 1 82 ? -10.798 -1.393 -4.669 1.00 96.75 82 LEU A O 1
ATOM 642 N N . ASN A 1 83 ? -12.556 0.008 -4.495 1.00 97.06 83 ASN A N 1
ATOM 643 C CA . ASN A 1 83 ? -12.823 0.116 -5.930 1.00 97.06 83 ASN A CA 1
ATOM 644 C C . ASN A 1 83 ? -12.778 1.568 -6.401 1.00 97.06 83 ASN A C 1
ATOM 646 O O . ASN A 1 83 ? -13.353 2.418 -5.737 1.00 97.06 83 ASN A O 1
ATOM 650 N N . ALA A 1 84 ? -12.140 1.850 -7.535 1.00 95.81 84 ALA A N 1
ATOM 651 C CA . ALA A 1 84 ? -12.198 3.168 -8.168 1.00 95.81 84 ALA A CA 1
ATOM 652 C C . ALA A 1 84 ? -12.315 3.019 -9.688 1.00 95.81 84 ALA A C 1
ATOM 654 O O . ALA A 1 84 ? -11.525 2.304 -10.304 1.00 95.81 84 ALA A O 1
ATOM 655 N N . ASP A 1 85 ? -13.288 3.697 -10.293 1.00 93.44 85 ASP A N 1
ATOM 656 C CA . ASP A 1 85 ? -13.604 3.520 -11.717 1.00 93.44 85 ASP A CA 1
ATOM 657 C C . ASP A 1 85 ? -12.541 4.139 -12.631 1.00 93.44 85 ASP A C 1
ATOM 659 O O . ASP A 1 85 ? -12.242 3.614 -13.700 1.00 93.44 85 ASP A O 1
ATOM 663 N N . ALA A 1 86 ? -11.917 5.230 -12.192 1.00 90.19 86 ALA A N 1
ATOM 664 C CA . ALA A 1 86 ? -10.883 5.945 -12.928 1.00 90.19 86 ALA A CA 1
ATOM 665 C C . ALA A 1 86 ? -9.657 6.159 -12.046 1.00 90.19 86 ALA A C 1
ATOM 667 O O . ALA A 1 86 ? -9.788 6.283 -10.832 1.00 90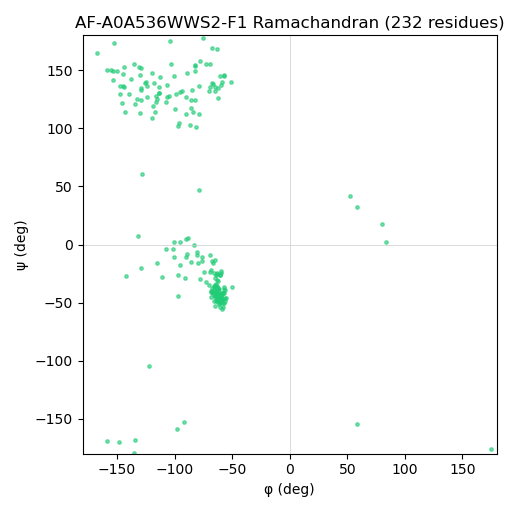.19 86 ALA A O 1
ATOM 668 N N . GLY A 1 87 ? -8.476 6.246 -12.654 1.00 87.94 87 GLY A N 1
ATOM 669 C CA . GLY A 1 87 ? -7.256 6.630 -11.962 1.00 87.94 87 GLY A CA 1
ATOM 670 C C . GLY A 1 87 ? -6.261 7.392 -12.838 1.00 87.94 87 GLY A C 1
ATOM 671 O O . GLY A 1 87 ? -6.599 7.857 -13.930 1.00 87.94 87 GLY A O 1
ATOM 672 N N . PRO A 1 88 ? -5.032 7.591 -12.333 1.00 83.94 88 PRO A N 1
ATOM 673 C CA . PRO A 1 88 ? -4.044 8.451 -12.971 1.00 83.94 88 PRO A CA 1
ATOM 674 C C . PRO A 1 88 ? -3.666 7.990 -14.381 1.00 83.94 88 PRO A C 1
ATOM 676 O O . PRO A 1 88 ? -3.509 6.802 -14.638 1.00 83.94 88 PRO A O 1
ATOM 679 N N . LEU A 1 89 ? -3.406 8.938 -15.284 1.00 81.88 89 LEU A N 1
ATOM 680 C CA . LEU A 1 89 ? -2.806 8.653 -16.599 1.00 81.88 89 LEU A CA 1
ATOM 681 C C . LEU A 1 89 ? -3.618 7.662 -17.466 1.00 81.88 89 LEU A C 1
ATOM 683 O O . LEU A 1 89 ? -3.053 6.902 -18.253 1.00 81.88 89 LEU A O 1
ATOM 687 N N . GLY A 1 90 ? -4.950 7.671 -17.341 1.00 83.19 90 GLY A N 1
ATOM 688 C CA . GLY A 1 90 ? -5.849 6.864 -18.177 1.00 83.19 90 GLY A CA 1
ATOM 689 C C . GLY A 1 90 ? -5.973 5.396 -17.755 1.00 83.19 90 GLY A C 1
ATOM 690 O O . GLY A 1 90 ? -6.414 4.558 -18.550 1.00 83.19 90 GLY A O 1
ATOM 691 N N . THR A 1 91 ? -5.575 5.067 -16.527 1.00 88.38 91 THR A N 1
ATOM 692 C CA . THR A 1 91 ? -5.937 3.807 -15.873 1.00 88.38 91 THR A CA 1
ATOM 693 C C . THR A 1 91 ? -7.375 3.863 -15.347 1.00 88.38 91 THR A C 1
ATOM 695 O O . THR A 1 91 ? -7.953 4.934 -15.153 1.00 88.38 91 THR A O 1
ATOM 698 N N . ARG A 1 92 ? -7.982 2.695 -15.146 1.00 92.69 92 ARG A N 1
ATOM 699 C CA . ARG A 1 92 ? -9.395 2.543 -14.772 1.00 92.69 92 ARG A CA 1
ATOM 700 C C . ARG A 1 92 ? -9.632 1.255 -14.000 1.00 92.69 92 ARG A C 1
ATOM 702 O O . ARG A 1 92 ? -8.729 0.427 -13.911 1.00 92.69 92 ARG A O 1
ATOM 709 N N . ASP A 1 93 ? -10.841 1.073 -13.487 1.00 94.44 93 ASP A N 1
ATOM 710 C CA . ASP A 1 93 ? -11.308 -0.178 -12.878 1.00 94.44 93 ASP A CA 1
ATOM 711 C C . ASP A 1 93 ? -10.355 -0.705 -11.785 1.00 94.44 93 ASP A C 1
ATOM 713 O O . ASP A 1 93 ? -10.043 -1.898 -11.714 1.00 94.44 93 ASP A O 1
ATOM 717 N N . TYR A 1 94 ? -9.839 0.198 -10.946 1.00 94.62 94 TYR A N 1
ATOM 718 C CA . TYR A 1 94 ? -8.977 -0.168 -9.830 1.00 94.62 94 TYR A CA 1
ATOM 719 C C . TYR A 1 94 ? -9.737 -1.043 -8.847 1.00 94.62 94 TYR A C 1
ATOM 721 O O . TYR A 1 94 ? -10.863 -0.745 -8.437 1.00 94.62 94 TYR A O 1
ATOM 729 N N . ARG A 1 95 ? -9.075 -2.113 -8.420 1.00 95.81 95 ARG A N 1
ATOM 730 C CA . ARG A 1 95 ? -9.611 -3.077 -7.476 1.00 95.81 95 ARG A CA 1
ATOM 731 C C . ARG A 1 95 ? -8.508 -3.566 -6.552 1.00 95.81 95 ARG A C 1
ATOM 733 O O . ARG A 1 95 ? -7.594 -4.265 -6.983 1.00 95.81 95 ARG A O 1
ATOM 740 N N . ILE A 1 96 ? -8.642 -3.230 -5.274 1.00 96.38 96 ILE A N 1
ATOM 741 C CA . ILE A 1 96 ? -7.882 -3.842 -4.185 1.00 96.38 96 ILE A CA 1
ATOM 742 C C . ILE A 1 96 ? -8.848 -4.729 -3.410 1.00 96.38 96 ILE A C 1
ATOM 744 O O . ILE A 1 96 ? -9.891 -4.259 -2.954 1.00 96.38 96 ILE A O 1
ATOM 748 N N . VAL A 1 97 ? -8.532 -6.015 -3.295 1.00 97.88 97 VAL A N 1
ATOM 749 C CA . VAL A 1 97 ? -9.317 -6.965 -2.500 1.00 97.88 97 VAL A CA 1
ATOM 750 C C . VAL A 1 97 ? -8.402 -7.617 -1.491 1.00 97.88 97 VAL A C 1
ATOM 752 O O . VAL A 1 97 ? -7.374 -8.179 -1.867 1.00 97.88 97 VAL A O 1
ATOM 755 N N . LEU A 1 98 ? -8.806 -7.555 -0.230 1.00 98.25 98 LEU A N 1
ATOM 756 C CA . LEU A 1 98 ? -8.178 -8.288 0.851 1.00 98.25 98 LEU A CA 1
ATOM 757 C C . LEU A 1 98 ? -9.155 -9.321 1.383 1.00 98.25 98 LEU A C 1
ATOM 759 O O . LEU A 1 98 ? -10.294 -8.989 1.705 1.00 98.25 98 LEU A O 1
ATOM 763 N N . GLU A 1 99 ? -8.683 -10.551 1.500 1.00 98.44 99 GLU A N 1
ATOM 764 C CA . GLU A 1 99 ? -9.387 -11.653 2.138 1.00 98.44 99 GLU A CA 1
ATOM 765 C C . GLU A 1 99 ? -8.509 -12.234 3.234 1.00 98.44 99 GLU A C 1
ATOM 767 O O . GLU A 1 99 ? -7.298 -12.360 3.049 1.00 98.44 99 GLU A O 1
ATOM 772 N N . ALA A 1 100 ? -9.104 -12.592 4.366 1.00 98.56 100 ALA A N 1
ATOM 773 C CA . ALA A 1 100 ? -8.379 -13.224 5.454 1.00 98.56 100 ALA A CA 1
ATOM 774 C C . ALA A 1 100 ? -9.234 -14.261 6.181 1.00 98.56 100 ALA A C 1
ATOM 776 O O . ALA A 1 100 ? -10.444 -14.082 6.328 1.00 98.56 100 ALA A O 1
ATOM 777 N N . VAL A 1 101 ? -8.567 -15.308 6.660 1.00 98.69 101 VAL A N 1
ATOM 778 C CA . VAL A 1 101 ? -9.115 -16.386 7.496 1.00 98.69 101 VAL A CA 1
ATOM 779 C C . VAL A 1 101 ? -8.152 -16.672 8.657 1.00 98.69 101 VAL A C 1
ATOM 781 O O . VAL A 1 101 ? -6.952 -16.386 8.533 1.00 98.69 101 VAL A O 1
ATOM 784 N N . PRO A 1 102 ? -8.614 -17.228 9.792 1.00 98.50 102 PRO A N 1
ATOM 785 C CA . PRO A 1 102 ? -7.713 -17.718 10.826 1.00 98.50 102 PRO A CA 1
ATOM 786 C C . PRO A 1 102 ? -6.894 -18.895 10.290 1.00 98.50 102 PRO A C 1
ATOM 788 O O . PRO A 1 102 ? -7.431 -19.794 9.646 1.00 98.50 102 PRO A O 1
ATOM 791 N N . LEU A 1 103 ? -5.590 -18.889 10.567 1.00 98.06 103 LEU A N 1
ATOM 792 C CA . LEU A 1 103 ? -4.717 -20.038 10.317 1.00 98.06 103 LEU A CA 1
ATOM 793 C C . LEU A 1 103 ? -4.530 -20.853 11.600 1.00 98.06 103 LEU A C 1
ATOM 795 O O . LEU A 1 103 ? -4.606 -22.076 11.579 1.00 98.06 103 LEU A O 1
ATOM 799 N N . ASP A 1 104 ? -4.302 -20.160 12.718 1.00 97.50 104 ASP A N 1
ATOM 800 C CA . ASP A 1 104 ? -4.261 -20.714 14.070 1.00 97.50 104 ASP A CA 1
ATOM 801 C C . ASP A 1 104 ? -4.503 -19.603 15.114 1.00 97.50 104 ASP A C 1
ATOM 803 O O . ASP A 1 104 ? -4.887 -18.483 14.777 1.00 97.50 104 ASP A O 1
ATOM 807 N N . ALA A 1 105 ? -4.275 -19.898 16.398 1.00 95.94 105 ALA A N 1
ATOM 808 C CA . ALA A 1 105 ? -4.491 -18.955 17.497 1.00 95.94 105 ALA A CA 1
ATOM 809 C C . ALA A 1 105 ? -3.652 -17.662 17.408 1.00 95.94 105 ALA A C 1
ATOM 811 O O . ALA A 1 105 ? -4.018 -16.654 18.012 1.00 95.94 105 ALA A O 1
ATOM 812 N N . ARG A 1 106 ? -2.522 -17.678 16.692 1.00 97.19 106 ARG A N 1
ATOM 813 C CA . ARG A 1 106 ? -1.584 -16.551 16.587 1.00 97.19 106 ARG A CA 1
ATOM 814 C C . ARG A 1 106 ? -1.475 -15.974 15.184 1.00 97.19 106 ARG A C 1
ATOM 816 O O . ARG A 1 106 ? -0.931 -14.884 15.050 1.00 97.19 106 ARG A O 1
ATOM 823 N N . ARG A 1 107 ? -1.944 -16.686 14.158 1.00 98.31 107 ARG A N 1
ATOM 824 C CA . ARG A 1 107 ? -1.686 -16.344 12.756 1.00 98.31 107 ARG A CA 1
ATOM 825 C C . ARG A 1 107 ? -2.950 -16.335 11.914 1.00 98.31 107 ARG A C 1
ATOM 827 O O . ARG A 1 107 ? -3.898 -17.085 12.154 1.00 98.31 107 ARG A O 1
ATOM 834 N N . SER A 1 108 ? -2.912 -15.525 10.866 1.00 98.38 108 SER A N 1
ATOM 835 C CA . SER A 1 108 ? -3.959 -15.426 9.851 1.00 98.38 108 SER A CA 1
ATOM 836 C C . SER A 1 108 ? -3.395 -15.784 8.482 1.00 98.38 108 SER A C 1
ATOM 838 O O . SER A 1 108 ? -2.238 -15.485 8.189 1.00 98.38 108 SER A O 1
ATOM 840 N N . PHE A 1 109 ? -4.213 -16.382 7.623 1.00 98.44 109 PHE A N 1
ATOM 841 C CA . PHE A 1 109 ? -3.887 -16.530 6.209 1.00 98.44 109 PHE A CA 1
ATOM 842 C C . PHE A 1 109 ? -4.598 -15.436 5.419 1.00 98.44 109 PHE A C 1
ATOM 844 O O . PHE A 1 109 ? -5.800 -15.232 5.586 1.00 98.44 109 PHE A O 1
ATOM 851 N N . MET A 1 110 ? -3.853 -14.718 4.583 1.00 98.06 110 MET A N 1
ATOM 852 C CA . MET A 1 110 ? -4.333 -13.549 3.859 1.00 98.06 110 MET A CA 1
ATOM 853 C C . MET A 1 110 ? -4.096 -13.690 2.357 1.00 98.06 110 MET A C 1
ATOM 855 O O . MET A 1 110 ? -3.021 -14.095 1.915 1.00 98.06 110 MET A O 1
ATOM 859 N N . HIS A 1 111 ? -5.085 -13.277 1.572 1.00 98.19 111 HIS A N 1
ATOM 860 C CA . HIS A 1 111 ? -4.985 -13.078 0.135 1.00 98.19 111 HIS A CA 1
ATOM 861 C C . HIS A 1 111 ? -5.180 -11.593 -0.191 1.00 98.19 111 HIS A C 1
ATOM 863 O O . HIS A 1 111 ? -6.186 -10.992 0.177 1.00 98.19 111 HIS A O 1
ATOM 869 N N . LEU A 1 112 ? -4.213 -11.002 -0.893 1.00 97.50 112 LEU A N 1
ATOM 870 C CA . LEU A 1 112 ? -4.276 -9.639 -1.411 1.00 97.50 112 LEU A CA 1
ATOM 871 C C . LEU A 1 112 ? -4.243 -9.664 -2.940 1.00 97.50 112 LEU A C 1
ATOM 873 O O . LEU A 1 112 ? -3.290 -10.166 -3.548 1.00 97.50 112 LEU A O 1
ATOM 877 N N . SER A 1 113 ? -5.264 -9.079 -3.556 1.00 95.38 113 SER A N 1
ATOM 878 C CA . SER A 1 113 ? -5.346 -8.845 -4.994 1.00 95.38 113 SER A CA 1
ATOM 879 C C . SER A 1 113 ? -5.320 -7.349 -5.284 1.00 95.38 113 SER A C 1
ATOM 881 O O . SER A 1 113 ? -6.000 -6.570 -4.617 1.00 95.38 113 SER A O 1
ATOM 883 N N . TYR A 1 114 ? -4.535 -6.960 -6.284 1.00 93.44 114 TYR A N 1
ATOM 884 C CA . TYR A 1 114 ? -4.431 -5.598 -6.786 1.00 93.44 114 TYR A CA 1
ATOM 885 C C . TYR A 1 114 ? -4.489 -5.640 -8.310 1.00 93.44 114 TYR A C 1
ATOM 887 O O . TYR A 1 114 ? -3.663 -6.292 -8.953 1.00 93.44 114 TYR A O 1
ATOM 895 N N . ALA A 1 115 ? -5.476 -4.962 -8.884 1.00 93.00 115 ALA A N 1
ATOM 896 C CA . ALA A 1 115 ? -5.693 -4.918 -10.320 1.00 93.00 115 ALA A CA 1
ATOM 897 C C . ALA A 1 115 ? -6.190 -3.538 -10.752 1.00 93.00 115 ALA A C 1
ATOM 899 O O . ALA A 1 115 ? -6.835 -2.828 -9.982 1.00 93.00 115 ALA A O 1
ATOM 900 N N . TYR A 1 116 ? -5.894 -3.179 -11.995 1.00 91.19 116 TYR A N 1
ATOM 901 C CA . TYR A 1 116 ? -6.480 -2.040 -12.689 1.00 91.19 116 TYR A CA 1
ATOM 902 C C . TYR A 1 116 ? -6.436 -2.298 -14.195 1.00 91.19 116 TYR A C 1
ATOM 904 O O . TYR A 1 116 ? -5.537 -2.973 -14.706 1.00 91.19 116 TYR A O 1
ATOM 912 N N . GLY A 1 117 ? -7.416 -1.761 -14.908 1.00 89.12 117 GLY A N 1
ATOM 913 C CA . GLY A 1 117 ? -7.431 -1.697 -16.358 1.00 89.12 117 GLY A CA 1
ATOM 914 C C . GLY A 1 117 ? -6.615 -0.514 -16.878 1.00 89.12 117 GLY A C 1
ATOM 915 O O . GLY A 1 117 ? -6.460 0.516 -16.222 1.00 89.12 117 GLY A O 1
ATOM 916 N N . TYR A 1 118 ? -6.109 -0.639 -18.099 1.00 85.12 118 TYR A N 1
ATOM 917 C CA . TYR A 1 118 ? -5.447 0.448 -18.814 1.00 85.12 118 TYR A CA 1
ATOM 918 C C . TYR A 1 118 ? -5.771 0.352 -20.306 1.00 85.12 118 TYR A C 1
ATOM 920 O O . TYR A 1 118 ? -5.791 -0.735 -20.886 1.00 85.12 118 TYR A O 1
ATOM 928 N N . GLY A 1 119 ? -6.088 1.495 -20.920 1.00 79.38 119 GLY A N 1
ATOM 929 C CA . GLY A 1 119 ? -6.362 1.585 -22.356 1.00 79.38 119 GLY A CA 1
ATOM 930 C C . GLY A 1 119 ? -5.091 1.509 -23.209 1.00 79.38 119 GLY A C 1
ATOM 931 O O . GLY A 1 119 ? -3.973 1.465 -22.691 1.00 79.38 119 GLY A O 1
ATOM 932 N N . LEU A 1 120 ? -5.252 1.544 -24.535 1.00 77.56 120 LEU A N 1
ATOM 933 C CA . LEU A 1 120 ? -4.131 1.466 -25.480 1.00 77.56 120 LEU A CA 1
ATOM 934 C C . LEU A 1 120 ? -3.104 2.596 -25.271 1.00 77.56 120 LEU A C 1
ATOM 936 O O . LEU A 1 120 ? -1.905 2.332 -25.246 1.00 77.56 120 LEU A O 1
ATOM 940 N N . GLY A 1 121 ? -3.564 3.832 -25.041 1.00 76.88 121 GLY A N 1
ATOM 941 C CA . GLY A 1 121 ? -2.684 4.977 -24.770 1.00 76.88 121 GLY A CA 1
ATOM 942 C C . GLY A 1 121 ? -1.868 4.818 -23.481 1.00 76.88 121 GLY A C 1
ATOM 943 O O . GLY A 1 121 ? -0.651 4.985 -23.495 1.00 76.88 121 GLY A O 1
ATOM 944 N N . ALA A 1 122 ? -2.512 4.399 -22.387 1.00 78.44 122 ALA A N 1
ATOM 945 C CA . ALA A 1 122 ? -1.840 4.124 -21.116 1.00 78.44 122 ALA A CA 1
ATOM 946 C C . ALA A 1 122 ? -0.836 2.961 -21.234 1.00 78.44 122 ALA A C 1
ATOM 948 O O . ALA A 1 122 ? 0.246 3.009 -20.649 1.00 78.44 122 ALA A O 1
ATOM 949 N N . ARG A 1 123 ? -1.146 1.941 -22.049 1.00 79.31 123 ARG A N 1
ATOM 950 C CA . ARG A 1 123 ? -0.222 0.839 -22.350 1.00 79.31 123 ARG A CA 1
ATOM 951 C C . ARG A 1 123 ? 1.048 1.334 -23.043 1.00 79.31 123 ARG A C 1
ATOM 953 O O . ARG A 1 123 ? 2.137 0.949 -22.626 1.00 79.31 123 ARG A O 1
ATOM 960 N N . LEU A 1 124 ? 0.912 2.178 -24.067 1.00 79.38 124 LEU A N 1
ATOM 961 C CA . LEU A 1 124 ? 2.050 2.739 -24.804 1.00 79.38 124 LEU A CA 1
ATOM 962 C C . LEU A 1 124 ? 2.909 3.643 -23.909 1.00 79.38 124 LEU A C 1
ATOM 964 O O . LEU A 1 124 ? 4.128 3.490 -23.880 1.00 79.38 124 LEU A O 1
ATOM 968 N N . ALA A 1 125 ? 2.283 4.520 -23.118 1.00 80.06 125 ALA A N 1
ATOM 969 C CA . ALA A 1 125 ? 2.994 5.372 -22.163 1.00 80.06 125 ALA A CA 1
ATOM 970 C C . ALA A 1 125 ? 3.771 4.546 -21.122 1.00 80.06 125 ALA A C 1
ATOM 972 O O . ALA A 1 125 ? 4.938 4.825 -20.842 1.00 80.06 125 ALA A O 1
ATOM 973 N N . MET A 1 126 ? 3.155 3.485 -20.593 1.00 79.56 126 MET A N 1
ATOM 974 C CA . MET A 1 126 ? 3.802 2.580 -19.644 1.00 79.56 126 MET A CA 1
ATOM 975 C C . MET A 1 126 ? 4.977 1.829 -20.285 1.00 79.56 126 MET A C 1
ATOM 977 O O . MET A 1 126 ? 6.036 1.720 -19.676 1.00 79.56 126 MET A O 1
ATOM 981 N N . GLN A 1 127 ? 4.836 1.359 -21.528 1.00 78.56 127 GLN A N 1
ATOM 982 C CA . GLN A 1 127 ? 5.942 0.745 -22.271 1.00 78.56 127 GLN A CA 1
ATOM 983 C C . GLN A 1 127 ? 7.098 1.726 -22.493 1.00 78.56 127 GLN A C 1
ATOM 985 O O . GLN A 1 127 ? 8.249 1.357 -22.277 1.00 78.56 127 GLN A O 1
ATOM 990 N N . ALA A 1 128 ? 6.813 2.981 -22.849 1.00 76.75 128 ALA A N 1
ATOM 991 C CA . ALA A 1 128 ? 7.836 4.013 -23.000 1.00 76.75 128 ALA A CA 1
ATOM 992 C C . ALA A 1 128 ? 8.575 4.287 -21.673 1.00 76.75 128 ALA A C 1
ATOM 994 O O . ALA A 1 128 ? 9.808 4.306 -21.639 1.00 76.75 128 ALA A O 1
ATOM 995 N N . TYR A 1 129 ? 7.848 4.408 -20.558 1.00 76.38 129 TYR A N 1
ATOM 996 C CA . TYR A 1 129 ? 8.444 4.545 -19.223 1.00 76.38 129 TYR A CA 1
ATOM 997 C C . TYR A 1 129 ? 9.335 3.346 -18.855 1.00 76.38 129 TYR A C 1
ATOM 999 O O . TYR A 1 129 ? 10.478 3.517 -18.428 1.00 76.38 129 TYR A O 1
ATOM 1007 N N . LEU A 1 130 ? 8.843 2.126 -19.074 1.00 79.69 130 LEU A N 1
ATOM 1008 C CA . LEU A 1 130 ? 9.579 0.887 -18.807 1.00 79.69 130 LEU A CA 1
ATOM 1009 C C . LEU A 1 130 ? 10.759 0.683 -19.757 1.00 79.69 130 LEU A C 1
ATOM 1011 O O . LEU A 1 130 ? 11.707 -0.004 -19.411 1.00 79.69 130 LEU A O 1
ATOM 1015 N N . SER A 1 131 ? 10.753 1.310 -20.931 1.00 75.75 131 SER A N 1
ATOM 1016 C CA . SER A 1 131 ? 11.919 1.317 -21.815 1.00 75.75 131 SER A CA 1
ATOM 1017 C C . SER A 1 131 ? 13.022 2.273 -21.341 1.00 75.75 131 SER A C 1
ATOM 1019 O O . SER A 1 131 ? 14.149 2.176 -21.822 1.00 75.75 131 SER A O 1
ATOM 1021 N N . THR A 1 132 ? 12.726 3.174 -20.397 1.00 77.44 132 THR A N 1
ATOM 1022 C CA . THR A 1 132 ? 13.637 4.217 -19.901 1.00 77.44 132 THR A CA 1
ATOM 1023 C C . THR A 1 132 ? 13.849 4.090 -18.387 1.00 77.44 132 THR A C 1
ATOM 1025 O O . THR A 1 132 ? 14.542 3.182 -17.940 1.00 77.44 132 THR A O 1
ATOM 1028 N N . ALA A 1 133 ? 13.234 4.960 -17.583 1.00 72.25 133 ALA A N 1
ATOM 1029 C CA . ALA A 1 133 ? 13.425 5.055 -16.134 1.00 72.25 133 ALA A CA 1
ATOM 1030 C C . ALA A 1 133 ? 12.886 3.844 -15.344 1.00 72.25 133 ALA A C 1
ATOM 1032 O O . ALA A 1 133 ? 13.193 3.690 -14.162 1.00 72.25 133 ALA A O 1
ATOM 1033 N N . GLY A 1 134 ? 12.064 3.003 -15.978 1.00 73.62 134 GLY A N 1
ATOM 1034 C CA . GLY A 1 134 ? 11.538 1.766 -15.407 1.00 73.62 134 GLY A CA 1
ATOM 1035 C C . GLY A 1 134 ? 12.256 0.490 -15.858 1.00 73.62 134 GLY A C 1
ATOM 1036 O O . GLY A 1 134 ? 11.820 -0.587 -15.461 1.00 73.62 134 GLY A O 1
ATOM 1037 N N . ARG A 1 135 ? 13.309 0.578 -16.686 1.00 79.25 135 ARG A N 1
ATOM 1038 C CA . ARG A 1 135 ? 13.908 -0.587 -17.367 1.00 79.25 135 ARG A CA 1
ATOM 1039 C C . ARG A 1 135 ? 14.426 -1.652 -16.410 1.00 79.25 135 ARG A C 1
ATOM 1041 O O . ARG A 1 135 ? 14.168 -2.833 -16.617 1.00 79.25 135 ARG A O 1
ATOM 1048 N N . ASP A 1 136 ? 15.065 -1.221 -15.333 1.00 84.19 136 ASP A N 1
ATOM 1049 C CA . ASP A 1 136 ? 15.667 -2.129 -14.352 1.00 84.19 136 ASP A CA 1
ATOM 1050 C C . ASP A 1 136 ? 14.671 -2.539 -13.253 1.00 84.19 136 ASP A C 1
ATOM 1052 O O . ASP A 1 136 ? 15.022 -3.195 -12.272 1.00 84.19 136 ASP A O 1
ATOM 1056 N N . LYS A 1 137 ? 13.398 -2.135 -13.377 1.00 89.44 137 LYS A N 1
ATOM 1057 C CA . LYS A 1 137 ? 12.370 -2.407 -12.373 1.00 89.44 137 LYS A CA 1
ATOM 1058 C C . LYS A 1 137 ? 11.741 -3.774 -12.623 1.00 89.44 137 LYS A C 1
ATOM 1060 O O . LYS A 1 137 ? 10.859 -3.939 -13.464 1.00 89.44 137 LYS A O 1
ATOM 1065 N N . VAL A 1 138 ? 12.163 -4.743 -11.817 1.00 95.25 138 VAL A N 1
ATOM 1066 C CA . VAL A 1 138 ? 11.640 -6.115 -11.823 1.00 95.25 138 VAL A CA 1
ATOM 1067 C C . VAL A 1 138 ? 10.679 -6.380 -10.660 1.00 95.25 138 VAL A C 1
ATOM 1069 O O . VAL A 1 138 ? 10.707 -5.680 -9.642 1.00 95.25 138 VAL A O 1
ATOM 1072 N N . GLY A 1 139 ? 9.799 -7.363 -10.852 1.00 96.62 139 GLY A N 1
ATOM 1073 C CA . GLY A 1 139 ? 8.910 -7.947 -9.850 1.00 96.62 139 GLY A CA 1
ATOM 1074 C C . GLY A 1 139 ? 9.531 -9.161 -9.156 1.00 96.62 139 GLY A C 1
ATOM 1075 O O . GLY A 1 139 ? 10.749 -9.275 -9.042 1.00 96.62 139 GLY A O 1
ATOM 1076 N N . PHE A 1 140 ? 8.682 -10.071 -8.685 1.00 96.50 140 PHE A N 1
ATOM 1077 C CA . PHE A 1 140 ? 9.061 -11.197 -7.827 1.00 96.50 140 PHE A CA 1
ATOM 1078 C C . PHE A 1 140 ? 8.945 -12.556 -8.523 1.00 96.50 140 PHE A C 1
ATOM 1080 O O . PHE A 1 140 ? 9.682 -13.476 -8.175 1.00 96.50 140 PHE A O 1
ATOM 1087 N N . SER A 1 141 ? 8.050 -12.702 -9.504 1.00 96.19 141 SER A N 1
ATOM 1088 C CA . SER A 1 141 ? 7.914 -13.951 -10.256 1.00 96.19 141 SER A CA 1
ATOM 1089 C C . SER A 1 141 ? 9.182 -14.235 -11.059 1.00 96.19 141 SER A C 1
ATOM 1091 O O . SER A 1 141 ? 9.648 -13.376 -11.809 1.00 96.19 141 SER A O 1
ATOM 1093 N N . ILE A 1 142 ? 9.687 -15.462 -10.962 1.00 96.75 142 ILE A N 1
ATOM 1094 C CA . ILE A 1 142 ? 10.771 -15.965 -11.809 1.00 96.75 142 ILE A CA 1
ATOM 1095 C C . ILE A 1 142 ? 10.158 -16.429 -13.135 1.00 96.75 142 ILE A C 1
ATOM 1097 O O . ILE A 1 142 ? 9.237 -17.244 -13.144 1.00 96.75 142 ILE A O 1
ATOM 1101 N N . VAL A 1 143 ? 10.641 -15.887 -14.253 1.00 96.44 143 VAL A N 1
ATOM 1102 C CA . VAL A 1 143 ? 10.168 -16.214 -15.616 1.00 96.44 143 VAL A CA 1
ATOM 1103 C C . VAL A 1 143 ? 11.167 -17.054 -16.408 1.00 96.44 143 VAL A C 1
ATOM 1105 O O . VAL A 1 143 ? 10.877 -17.474 -17.523 1.00 96.44 143 VAL A O 1
ATOM 1108 N N . GLY A 1 144 ? 12.333 -17.308 -15.828 1.00 96.19 144 GLY A N 1
ATOM 1109 C CA . GLY A 1 144 ? 13.389 -18.119 -16.406 1.00 96.19 144 GLY A CA 1
ATOM 1110 C C . GLY A 1 144 ? 14.627 -18.084 -15.526 1.00 96.19 144 GLY A C 1
ATOM 1111 O O . GLY A 1 144 ? 14.626 -17.470 -14.459 1.00 96.19 144 GLY A O 1
ATOM 1112 N N . HIS A 1 145 ? 15.684 -18.727 -15.995 1.00 97.31 145 HIS A N 1
ATOM 1113 C CA . HIS A 1 145 ? 17.004 -18.650 -15.387 1.00 97.31 145 HIS A CA 1
ATOM 1114 C C . HIS A 1 145 ? 18.022 -18.319 -16.479 1.00 97.31 145 HIS A C 1
ATOM 1116 O O . HIS A 1 145 ? 17.850 -18.725 -17.631 1.00 97.31 145 HIS A O 1
ATOM 1122 N N . GLU A 1 146 ? 19.048 -17.552 -16.129 1.00 94.06 146 GLU A N 1
ATOM 1123 C CA . GLU A 1 146 ? 20.210 -17.328 -16.985 1.00 94.06 146 GLU A CA 1
ATOM 1124 C C . GLU A 1 146 ? 21.014 -18.630 -17.150 1.00 94.06 146 GLU A C 1
ATOM 1126 O O . GLU A 1 146 ? 20.792 -19.614 -16.441 1.00 94.06 146 GLU A O 1
ATOM 1131 N N . ALA A 1 147 ? 21.973 -18.643 -18.082 1.00 94.38 147 ALA A N 1
ATOM 1132 C CA . ALA A 1 147 ? 22.815 -19.816 -18.342 1.00 94.38 147 ALA A CA 1
ATOM 1133 C C . ALA A 1 147 ? 23.626 -20.271 -17.111 1.00 94.38 147 ALA A C 1
ATOM 1135 O O . ALA A 1 147 ? 23.978 -21.442 -17.005 1.00 94.38 147 ALA A O 1
ATOM 1136 N N . ASP A 1 148 ? 23.894 -19.358 -16.175 1.00 94.50 148 ASP A N 1
ATOM 1137 C CA . ASP A 1 148 ? 24.574 -19.622 -14.903 1.00 94.50 148 ASP A CA 1
ATOM 1138 C C . ASP A 1 148 ? 23.617 -19.998 -13.752 1.00 94.50 148 ASP A C 1
ATOM 1140 O O . ASP A 1 148 ? 24.048 -20.160 -12.610 1.00 94.50 148 ASP A O 1
ATOM 1144 N N . GLY A 1 149 ? 22.319 -20.147 -14.035 1.00 94.44 149 GLY A N 1
ATOM 1145 C CA . GLY A 1 149 ? 21.298 -20.523 -13.060 1.00 94.44 149 GLY A CA 1
ATOM 1146 C C . GLY A 1 149 ? 20.734 -19.365 -12.233 1.00 94.44 149 GLY A C 1
ATOM 1147 O O . GLY A 1 149 ? 19.876 -19.610 -11.384 1.00 94.44 149 GLY A O 1
ATOM 1148 N N . ARG A 1 150 ? 21.147 -18.108 -12.456 1.00 95.12 150 ARG A N 1
ATOM 1149 C CA . ARG A 1 150 ? 20.536 -16.959 -11.763 1.00 95.12 150 ARG A CA 1
ATOM 1150 C C . ARG A 1 150 ? 19.086 -16.741 -12.210 1.00 95.12 150 ARG A C 1
ATOM 1152 O O . ARG A 1 150 ? 18.796 -16.849 -13.402 1.00 95.12 150 ARG A O 1
ATOM 1159 N N . PRO A 1 151 ? 18.156 -16.417 -11.292 1.00 95.94 151 PRO A N 1
ATOM 1160 C CA . PRO A 1 151 ? 16.757 -16.213 -11.646 1.00 95.94 151 PRO A CA 1
ATOM 1161 C C . PRO A 1 151 ? 16.563 -14.935 -12.465 1.00 95.94 151 PRO A C 1
ATOM 1163 O O . PRO A 1 151 ? 16.994 -13.851 -12.070 1.00 95.94 151 PRO A O 1
ATOM 1166 N N . VAL A 1 152 ? 15.827 -15.054 -13.569 1.00 95.50 152 VAL A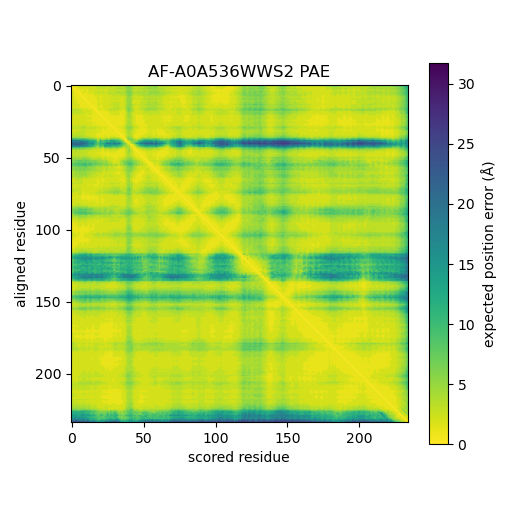 N 1
ATOM 1167 C CA . VAL A 1 152 ? 15.329 -13.915 -14.343 1.00 95.50 152 VAL A CA 1
ATOM 1168 C C . VAL A 1 152 ? 13.957 -13.539 -13.798 1.00 95.50 152 VAL A C 1
ATOM 1170 O O . VAL A 1 152 ? 12.991 -14.296 -13.926 1.00 95.50 152 VAL A O 1
ATOM 1173 N N . TYR A 1 153 ? 13.865 -12.365 -13.182 1.00 96.56 153 TYR A N 1
ATOM 1174 C CA . TYR A 1 153 ? 12.618 -11.850 -12.624 1.00 96.56 153 TYR A CA 1
ATOM 1175 C C . TYR A 1 153 ? 11.744 -11.185 -13.689 1.00 96.56 153 TYR A C 1
ATOM 1177 O O . TYR A 1 153 ? 12.226 -10.592 -14.654 1.00 96.56 153 TYR A O 1
ATOM 1185 N N . VAL A 1 154 ? 10.429 -11.254 -13.497 1.00 95.00 154 VAL A N 1
ATOM 1186 C CA . VAL A 1 154 ? 9.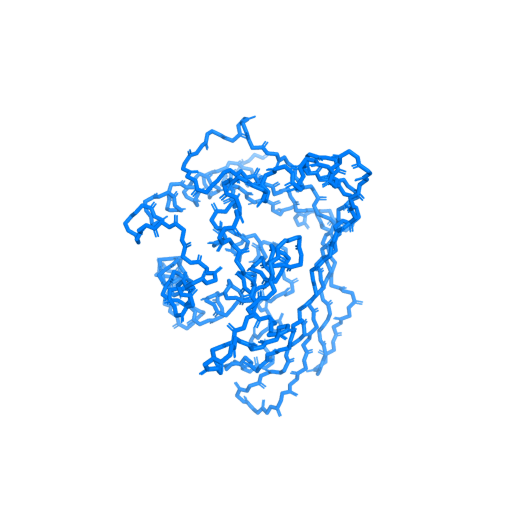463 -10.623 -14.394 1.00 95.00 154 VAL A CA 1
ATOM 1187 C C . VAL A 1 154 ? 9.644 -9.102 -14.422 1.00 95.00 154 VAL A C 1
ATOM 1189 O O . VAL A 1 154 ? 9.608 -8.435 -13.392 1.00 95.00 154 VAL A O 1
ATOM 1192 N N . GLY A 1 155 ? 9.813 -8.535 -15.613 1.00 90.38 155 GLY A N 1
ATOM 1193 C CA . GLY A 1 155 ? 9.852 -7.088 -15.820 1.00 90.38 155 GLY A CA 1
ATOM 1194 C C . GLY A 1 155 ? 8.512 -6.507 -16.277 1.00 90.38 155 GLY A C 1
ATOM 1195 O O . GLY A 1 155 ? 7.441 -7.114 -16.153 1.00 90.38 155 GLY A O 1
ATOM 1196 N N . ASN A 1 156 ? 8.591 -5.331 -16.895 1.00 86.56 156 ASN A N 1
ATOM 1197 C CA . ASN A 1 156 ? 7.476 -4.643 -17.538 1.00 86.56 156 ASN A CA 1
ATOM 1198 C C . ASN A 1 156 ? 6.291 -4.349 -16.589 1.00 86.56 156 ASN A C 1
ATOM 1200 O O . ASN A 1 156 ? 6.439 -4.241 -15.373 1.00 86.56 156 ASN A O 1
ATOM 1204 N N . VAL A 1 157 ? 5.082 -4.221 -17.150 1.00 85.75 157 VAL A N 1
ATOM 1205 C CA . VAL A 1 157 ? 3.848 -3.913 -16.409 1.00 85.75 157 VAL A CA 1
ATOM 1206 C C . VAL A 1 157 ? 3.586 -4.925 -15.292 1.00 85.75 157 VAL A C 1
ATOM 1208 O O . VAL A 1 157 ? 3.192 -4.541 -14.195 1.00 85.75 157 VAL A O 1
ATOM 1211 N N . ARG A 1 158 ? 3.845 -6.215 -15.539 1.00 89.25 158 ARG A N 1
ATOM 1212 C CA . ARG A 1 158 ? 3.664 -7.255 -14.520 1.00 89.25 158 ARG A CA 1
ATOM 1213 C C . ARG A 1 158 ? 4.633 -7.070 -13.352 1.00 89.25 158 ARG A C 1
ATOM 1215 O O . ARG A 1 158 ? 4.194 -7.151 -12.210 1.00 89.25 158 ARG A O 1
ATOM 1222 N N . GLY A 1 159 ? 5.895 -6.730 -13.623 1.00 92.88 159 GLY A N 1
ATOM 1223 C CA . GLY A 1 159 ? 6.856 -6.355 -12.586 1.00 92.88 159 GLY A CA 1
ATOM 1224 C C . GLY A 1 159 ? 6.364 -5.182 -11.734 1.00 92.88 159 GLY A C 1
ATOM 1225 O O . GLY A 1 159 ? 6.360 -5.270 -10.510 1.00 92.88 159 GLY A O 1
ATOM 1226 N N . VAL A 1 160 ? 5.843 -4.120 -12.359 1.00 89.88 160 VAL A N 1
ATOM 1227 C CA . VAL A 1 160 ? 5.266 -2.962 -11.644 1.00 89.88 160 VAL A CA 1
ATOM 1228 C C . VAL A 1 160 ? 4.083 -3.361 -10.753 1.00 89.88 160 VAL A C 1
ATOM 1230 O O . VAL A 1 160 ? 4.006 -2.930 -9.601 1.00 89.88 160 VAL A O 1
ATOM 1233 N N . ILE A 1 161 ? 3.174 -4.201 -11.257 1.00 91.38 161 ILE A N 1
ATOM 1234 C CA . ILE A 1 161 ? 2.018 -4.697 -10.493 1.00 91.38 161 ILE A CA 1
ATOM 1235 C C . ILE A 1 161 ? 2.477 -5.520 -9.285 1.00 91.38 161 ILE A C 1
ATOM 1237 O O . ILE A 1 161 ? 1.963 -5.322 -8.182 1.00 91.38 161 ILE A O 1
ATOM 1241 N N . GLU A 1 162 ? 3.454 -6.410 -9.461 1.00 95.81 162 GLU A N 1
ATOM 1242 C CA . GLU A 1 162 ? 3.979 -7.237 -8.371 1.00 95.81 162 GLU A CA 1
ATOM 1243 C C . GLU A 1 162 ? 4.675 -6.392 -7.296 1.00 95.81 162 GLU A C 1
ATOM 1245 O O . GLU A 1 162 ? 4.424 -6.596 -6.108 1.00 95.81 162 GLU A O 1
ATOM 1250 N N . ARG A 1 163 ? 5.457 -5.377 -7.693 1.00 96.00 163 ARG A N 1
ATOM 1251 C CA . ARG A 1 163 ? 6.079 -4.414 -6.765 1.00 96.00 163 ARG A CA 1
ATOM 1252 C C . ARG A 1 163 ? 5.032 -3.692 -5.917 1.00 96.00 163 ARG A C 1
ATOM 1254 O O . ARG A 1 163 ? 5.151 -3.670 -4.694 1.00 96.00 163 ARG A O 1
ATOM 1261 N N . ASN A 1 164 ? 3.990 -3.135 -6.540 1.00 94.19 164 ASN A N 1
ATOM 1262 C CA . ASN A 1 164 ? 2.926 -2.436 -5.810 1.00 94.19 164 ASN A CA 1
ATOM 1263 C C . ASN A 1 164 ? 2.142 -3.386 -4.898 1.00 94.19 164 ASN A C 1
ATOM 1265 O O . ASN A 1 164 ? 1.884 -3.049 -3.746 1.00 94.19 164 ASN A O 1
ATOM 1269 N N . THR A 1 165 ? 1.824 -4.593 -5.376 1.00 95.88 165 THR A N 1
ATOM 1270 C CA . THR A 1 165 ? 1.138 -5.615 -4.569 1.00 95.88 165 THR A CA 1
ATOM 1271 C C . THR A 1 165 ? 1.941 -5.948 -3.312 1.00 95.88 165 THR A C 1
ATOM 1273 O O . THR A 1 165 ? 1.387 -5.939 -2.213 1.00 95.88 165 THR A O 1
ATOM 1276 N N . MET A 1 166 ? 3.253 -6.164 -3.453 1.00 97.62 166 MET A N 1
ATOM 1277 C CA . MET A 1 166 ? 4.131 -6.433 -2.315 1.00 97.62 166 MET A CA 1
ATOM 1278 C C . MET A 1 166 ? 4.209 -5.235 -1.361 1.00 97.62 166 MET A C 1
ATOM 1280 O O . MET A 1 166 ? 4.121 -5.409 -0.150 1.00 97.62 166 MET A O 1
ATOM 1284 N N . ARG A 1 167 ? 4.308 -4.002 -1.874 1.00 97.62 167 ARG A N 1
ATOM 1285 C CA . ARG A 1 167 ? 4.332 -2.793 -1.029 1.00 97.62 167 ARG A CA 1
ATOM 1286 C C . ARG A 1 167 ? 3.047 -2.602 -0.223 1.00 97.62 167 ARG A C 1
ATOM 1288 O O . ARG A 1 167 ? 3.135 -2.172 0.925 1.00 97.62 167 ARG A O 1
ATOM 1295 N N . TYR A 1 168 ? 1.881 -2.927 -0.788 1.00 97.25 168 TYR A N 1
ATOM 1296 C CA . TYR A 1 168 ? 0.610 -2.907 -0.054 1.00 97.25 168 TYR A CA 1
ATOM 1297 C C . TYR A 1 168 ? 0.561 -3.980 1.033 1.00 97.25 168 TYR A C 1
ATOM 1299 O O . TYR A 1 168 ? 0.155 -3.685 2.155 1.00 97.25 168 TYR A O 1
ATOM 1307 N N . TYR A 1 169 ? 1.024 -5.195 0.733 1.00 97.38 169 TYR A N 1
ATOM 1308 C CA . TYR A 1 169 ? 1.164 -6.244 1.740 1.00 97.38 169 TYR A CA 1
ATOM 1309 C C . TYR A 1 169 ? 2.063 -5.801 2.902 1.00 97.38 169 TYR A C 1
ATOM 1311 O O . TYR A 1 169 ? 1.657 -5.881 4.058 1.00 97.38 169 TYR A O 1
ATOM 1319 N N . LEU A 1 170 ? 3.249 -5.268 2.598 1.00 98.06 170 LEU A N 1
ATOM 1320 C CA . LEU A 1 170 ? 4.193 -4.794 3.612 1.00 98.06 170 LEU A CA 1
ATOM 1321 C C . LEU A 1 170 ? 3.624 -3.642 4.445 1.00 98.06 170 LEU A C 1
ATOM 1323 O O . LEU A 1 170 ? 3.949 -3.520 5.620 1.00 98.06 170 LEU A O 1
ATOM 1327 N N . ALA A 1 171 ? 2.770 -2.798 3.862 1.00 98.50 171 ALA A N 1
ATOM 1328 C CA . ALA A 1 171 ? 2.087 -1.737 4.596 1.00 98.50 171 ALA A CA 1
ATOM 1329 C C . ALA A 1 171 ? 1.075 -2.294 5.604 1.00 98.50 171 ALA A C 1
ATOM 1331 O O . ALA A 1 171 ? 1.007 -1.808 6.732 1.00 98.50 171 ALA A O 1
ATOM 1332 N N . ILE A 1 172 ? 0.323 -3.331 5.225 1.00 98.12 172 ILE A N 1
ATOM 1333 C CA . ILE A 1 172 ? -0.597 -4.026 6.133 1.00 98.12 172 ILE A CA 1
ATOM 1334 C C . ILE A 1 172 ? 0.186 -4.679 7.277 1.00 98.12 172 ILE A C 1
ATOM 1336 O O . ILE A 1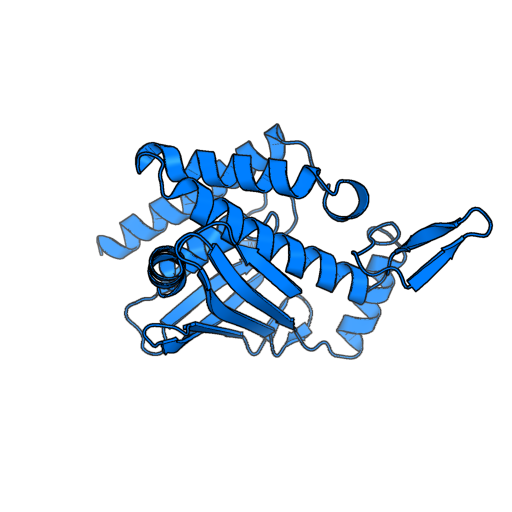 172 ? -0.154 -4.477 8.440 1.00 98.12 172 ILE A O 1
ATOM 1340 N N . ASP A 1 173 ? 1.257 -5.406 6.959 1.00 97.62 173 ASP A N 1
ATOM 1341 C CA . ASP A 1 173 ? 2.111 -6.073 7.949 1.00 97.62 173 ASP A CA 1
ATOM 1342 C C . ASP A 1 173 ? 2.744 -5.065 8.927 1.00 97.62 173 ASP A C 1
ATOM 1344 O O . ASP A 1 173 ? 2.613 -5.185 10.148 1.00 97.62 173 ASP A O 1
ATOM 1348 N N . ALA A 1 174 ? 3.328 -3.981 8.404 1.00 98.31 174 ALA A N 1
ATOM 1349 C CA . ALA A 1 174 ? 3.896 -2.912 9.220 1.00 98.31 174 ALA A CA 1
ATOM 1350 C C . ALA A 1 174 ? 2.844 -2.230 10.111 1.00 98.31 174 ALA A C 1
ATOM 1352 O O . ALA A 1 174 ? 3.131 -1.932 11.272 1.00 98.31 174 ALA A O 1
ATOM 1353 N N . TYR A 1 175 ? 1.621 -2.025 9.612 1.00 98.38 175 TYR A N 1
ATOM 1354 C CA . TYR A 1 175 ? 0.513 -1.503 10.411 1.00 98.38 175 TYR A CA 1
ATOM 1355 C C . TYR A 1 175 ? 0.154 -2.423 11.579 1.00 98.38 175 TYR A C 1
ATOM 1357 O O . TYR A 1 175 ? 0.100 -1.962 12.721 1.00 98.38 175 TYR A O 1
ATOM 1365 N N . LEU A 1 176 ? -0.055 -3.714 11.306 1.00 98.00 176 LEU A N 1
ATOM 1366 C CA . LEU A 1 176 ? -0.437 -4.703 12.315 1.00 98.00 176 LEU A CA 1
ATOM 1367 C C . LEU A 1 176 ? 0.658 -4.872 13.379 1.00 98.00 176 LEU A C 1
ATOM 1369 O O . LEU A 1 176 ? 0.357 -4.851 14.574 1.00 98.00 176 LEU A O 1
ATOM 1373 N N . SER A 1 177 ? 1.925 -4.926 12.956 1.00 96.75 177 SER A N 1
ATOM 1374 C CA . SER A 1 177 ? 3.089 -5.068 13.845 1.00 96.75 177 SER A CA 1
ATOM 1375 C C . SER A 1 177 ? 3.243 -3.917 14.847 1.00 96.75 177 SER A C 1
ATOM 1377 O O . SER A 1 177 ? 3.814 -4.093 15.922 1.00 96.75 177 SER A O 1
ATOM 1379 N N . ALA A 1 178 ? 2.729 -2.731 14.513 1.00 97.81 178 ALA A N 1
ATOM 1380 C CA . ALA A 1 178 ? 2.803 -1.547 15.358 1.00 97.81 178 ALA A CA 1
ATOM 1381 C C . ALA A 1 178 ? 1.622 -1.418 16.334 1.00 97.81 178 ALA A C 1
ATOM 1383 O O . ALA A 1 178 ? 1.659 -0.552 17.204 1.00 97.81 178 ALA A O 1
ATOM 1384 N N . LEU A 1 179 ? 0.580 -2.255 16.228 1.00 96.19 179 LEU A N 1
ATOM 1385 C CA . LEU A 1 179 ? -0.604 -2.172 17.097 1.00 96.19 179 LEU A CA 1
ATOM 1386 C C . LEU A 1 179 ? -0.294 -2.444 18.573 1.00 96.19 179 LEU A C 1
ATOM 1388 O O . LEU A 1 179 ? -1.017 -1.957 19.439 1.00 96.19 179 LEU A O 1
ATOM 1392 N N . SER A 1 180 ? 0.764 -3.204 18.866 1.00 93.69 180 SER A N 1
ATOM 1393 C CA . SER A 1 180 ? 1.206 -3.478 20.238 1.00 93.69 180 SER A CA 1
ATOM 1394 C C . SER A 1 180 ? 2.031 -2.344 20.855 1.00 93.69 180 SER A C 1
ATOM 1396 O O . SER A 1 180 ? 2.333 -2.402 22.044 1.00 93.69 180 SER A O 1
ATOM 1398 N N . SER A 1 181 ? 2.427 -1.333 20.076 1.00 97.06 181 SER A N 1
ATOM 1399 C CA . SER A 1 181 ? 3.151 -0.161 20.581 1.00 97.06 181 SER A CA 1
ATOM 1400 C C . SER A 1 181 ? 2.190 0.873 21.191 1.00 97.06 181 SER A C 1
ATOM 1402 O O . SER A 1 181 ? 1.028 0.952 20.767 1.00 97.06 181 SER A O 1
ATOM 1404 N N . PRO A 1 182 ? 2.656 1.716 22.137 1.00 97.62 182 PRO A N 1
ATOM 1405 C CA . PRO A 1 182 ? 1.878 2.846 22.642 1.00 97.62 182 PRO A CA 1
ATOM 1406 C C . PRO A 1 182 ? 1.340 3.718 21.494 1.00 97.62 182 PRO A C 1
ATOM 1408 O O . PRO A 1 182 ? 2.081 3.952 20.535 1.00 97.62 182 PRO A O 1
ATOM 1411 N N . PRO A 1 183 ? 0.093 4.231 21.558 1.00 95.12 183 PRO A N 1
ATOM 1412 C CA . PRO A 1 183 ? -0.528 4.983 20.461 1.00 95.12 183 PRO A CA 1
ATOM 1413 C C . PRO A 1 183 ? 0.336 6.113 19.886 1.00 95.12 183 PRO A C 1
ATOM 1415 O O . PRO A 1 183 ? 0.337 6.329 18.676 1.00 95.12 1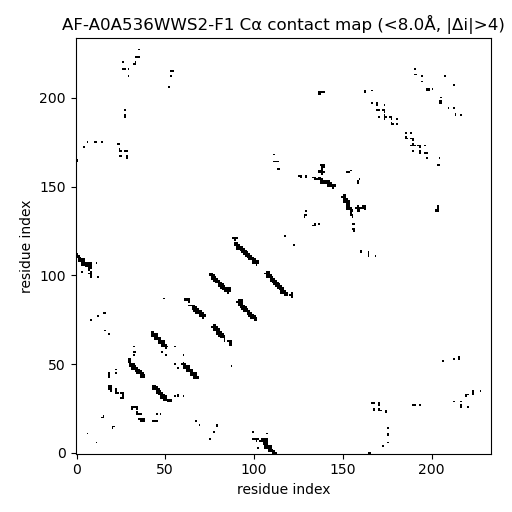83 PRO A O 1
ATOM 1418 N N . GLN A 1 184 ? 1.104 6.804 20.733 1.00 95.25 184 GLN A N 1
ATOM 1419 C CA . GLN A 1 184 ? 1.975 7.909 20.322 1.00 95.25 184 GLN A CA 1
ATOM 1420 C C . GLN A 1 184 ? 3.182 7.450 19.484 1.00 95.25 184 GLN A C 1
ATOM 1422 O O . GLN A 1 184 ? 3.711 8.230 18.697 1.00 95.25 184 GLN A O 1
ATOM 1427 N N . GLU A 1 185 ? 3.600 6.191 19.617 1.00 97.50 185 GLU A N 1
ATOM 1428 C CA . GLU A 1 185 ? 4.756 5.616 18.919 1.00 97.50 185 GLU A CA 1
ATOM 1429 C C . GLU A 1 185 ? 4.370 4.872 17.635 1.00 97.50 185 GLU A C 1
ATOM 1431 O O . GLU A 1 185 ? 5.223 4.628 16.777 1.00 97.50 185 GLU A O 1
ATOM 1436 N N . GLN A 1 186 ? 3.089 4.516 17.470 1.00 97.81 186 GLN A N 1
ATOM 1437 C CA . GLN A 1 186 ? 2.656 3.629 16.387 1.00 97.81 186 GLN A CA 1
ATOM 1438 C C . GLN A 1 186 ? 3.004 4.179 15.006 1.00 97.81 186 GLN A C 1
ATOM 1440 O O . GLN A 1 186 ? 3.556 3.449 14.193 1.00 97.81 186 GLN A O 1
ATOM 1445 N N . THR A 1 187 ? 2.731 5.456 14.727 1.00 98.00 187 THR A N 1
ATOM 1446 C CA . THR A 1 187 ? 3.005 6.059 13.408 1.00 98.00 187 THR A CA 1
ATOM 1447 C C . THR A 1 187 ? 4.470 5.907 13.010 1.00 98.00 187 THR A C 1
ATOM 1449 O O . THR A 1 187 ? 4.776 5.449 11.912 1.00 98.00 187 THR A O 1
ATOM 1452 N N . GLU A 1 188 ? 5.381 6.253 13.916 1.00 98.31 188 GLU A N 1
ATOM 1453 C CA . GLU A 1 188 ? 6.817 6.170 13.666 1.00 98.31 188 GLU A CA 1
ATOM 1454 C C . GLU A 1 188 ? 7.264 4.711 13.489 1.00 98.31 188 GLU A C 1
ATOM 1456 O O . GLU A 1 188 ? 8.025 4.398 12.571 1.00 98.31 188 GLU A O 1
ATOM 1461 N N . ARG A 1 189 ? 6.727 3.798 14.308 1.00 98.56 189 ARG A N 1
ATOM 1462 C CA . ARG A 1 189 ? 6.986 2.358 14.196 1.00 98.56 189 ARG A CA 1
ATOM 1463 C C . ARG A 1 189 ? 6.532 1.798 12.847 1.00 98.56 189 ARG A C 1
ATOM 1465 O O . ARG A 1 189 ? 7.284 1.055 12.225 1.00 98.56 189 ARG A O 1
ATOM 1472 N N . ARG A 1 190 ? 5.344 2.183 12.367 1.00 98.62 190 ARG A N 1
ATOM 1473 C CA . ARG A 1 190 ? 4.801 1.760 11.064 1.00 98.62 190 ARG A CA 1
ATOM 1474 C C . ARG A 1 190 ? 5.709 2.187 9.912 1.00 98.62 190 ARG A C 1
ATOM 1476 O O . ARG A 1 190 ? 6.009 1.366 9.052 1.00 98.62 190 ARG A O 1
ATOM 1483 N N . LEU A 1 191 ? 6.173 3.441 9.914 1.00 98.75 191 LEU A N 1
ATOM 1484 C CA . LEU A 1 191 ? 7.064 3.968 8.874 1.00 98.75 191 LEU A CA 1
ATOM 1485 C C . LEU A 1 191 ? 8.386 3.197 8.817 1.00 98.75 191 LEU A C 1
ATOM 1487 O O . LEU A 1 191 ? 8.783 2.724 7.752 1.00 98.75 191 LEU A O 1
ATOM 1491 N N . ARG A 1 192 ? 9.045 3.018 9.966 1.00 98.69 192 ARG A N 1
ATOM 1492 C CA . ARG A 1 192 ? 10.321 2.292 10.035 1.00 98.69 192 ARG A CA 1
ATOM 1493 C C . ARG A 1 192 ? 10.177 0.824 9.665 1.00 98.69 192 ARG A C 1
ATOM 1495 O O . ARG A 1 192 ? 10.979 0.314 8.889 1.00 98.69 192 ARG A O 1
ATOM 1502 N N . ASN A 1 193 ? 9.139 0.160 10.173 1.00 98.56 193 ASN A N 1
ATOM 1503 C CA . ASN A 1 193 ? 8.885 -1.245 9.867 1.00 98.56 193 ASN A CA 1
ATOM 1504 C C . ASN A 1 193 ? 8.596 -1.446 8.376 1.00 98.56 193 ASN A C 1
ATOM 1506 O O . ASN A 1 193 ? 9.118 -2.385 7.784 1.00 98.56 193 ASN A O 1
ATOM 1510 N N . TRP A 1 194 ? 7.815 -0.556 7.753 1.00 98.69 194 TRP A N 1
ATOM 1511 C CA . TRP A 1 194 ? 7.544 -0.626 6.319 1.00 98.69 194 TRP A CA 1
ATOM 1512 C C . TRP A 1 194 ? 8.816 -0.458 5.485 1.00 98.69 194 TRP A C 1
ATOM 1514 O O . TRP A 1 194 ? 9.064 -1.271 4.594 1.00 98.69 194 TRP A O 1
ATOM 1524 N N . TYR A 1 195 ? 9.636 0.554 5.799 1.00 98.69 195 TYR A N 1
ATOM 1525 C CA . TYR A 1 195 ? 10.892 0.802 5.090 1.00 98.69 195 TYR A CA 1
ATOM 1526 C C . TYR A 1 195 ? 11.839 -0.396 5.220 1.00 98.69 195 TYR A C 1
ATOM 1528 O O . TYR A 1 195 ? 12.233 -0.984 4.216 1.00 98.69 195 TYR A O 1
ATOM 1536 N N . ALA A 1 196 ? 12.111 -0.842 6.452 1.00 98.62 196 ALA A N 1
ATOM 1537 C CA . ALA A 1 196 ? 12.970 -1.995 6.706 1.00 98.62 196 ALA A CA 1
ATOM 1538 C C . ALA A 1 196 ? 12.463 -3.265 6.003 1.00 98.62 196 ALA A C 1
ATOM 1540 O O . ALA A 1 196 ? 13.249 -4.052 5.479 1.00 98.62 196 ALA A O 1
ATOM 1541 N N . ALA A 1 197 ? 11.143 -3.468 5.951 1.00 98.25 197 ALA A N 1
ATOM 1542 C CA . ALA A 1 197 ? 10.567 -4.620 5.279 1.00 98.25 197 ALA A CA 1
ATOM 1543 C C . ALA A 1 197 ? 10.703 -4.554 3.750 1.00 98.25 197 ALA A C 1
ATOM 1545 O O . ALA A 1 197 ? 10.899 -5.603 3.134 1.00 98.25 197 ALA A O 1
ATOM 1546 N N . ALA A 1 198 ? 10.619 -3.361 3.150 1.00 98.12 198 ALA A N 1
ATOM 1547 C CA . ALA A 1 198 ? 10.856 -3.153 1.723 1.00 98.12 198 ALA A CA 1
ATOM 1548 C C . ALA A 1 198 ? 12.333 -3.380 1.359 1.00 98.12 198 ALA A C 1
ATOM 1550 O O . ALA A 1 198 ? 12.618 -4.055 0.369 1.00 98.12 198 ALA A O 1
ATOM 1551 N N . GLU A 1 199 ? 13.257 -2.924 2.206 1.00 98.19 199 GLU A N 1
ATOM 1552 C CA . GLU A 1 199 ? 14.706 -3.079 2.017 1.00 98.19 199 GLU A CA 1
ATOM 1553 C C . GLU A 1 199 ? 15.212 -4.523 2.168 1.00 98.19 199 GLU A C 1
ATOM 1555 O O . GLU A 1 199 ? 16.340 -4.824 1.788 1.00 98.19 199 GLU A O 1
ATOM 1560 N N . ARG A 1 200 ? 14.372 -5.468 2.618 1.00 98.19 200 ARG A N 1
ATOM 1561 C CA . ARG A 1 200 ? 14.660 -6.911 2.477 1.00 98.19 200 ARG A CA 1
ATOM 1562 C C . ARG A 1 200 ? 14.648 -7.384 1.020 1.00 98.19 200 ARG A C 1
ATOM 1564 O O . ARG A 1 200 ? 15.139 -8.472 0.730 1.00 98.19 200 ARG A O 1
ATOM 1571 N N . TYR A 1 201 ? 14.088 -6.586 0.111 1.00 97.38 201 TYR A N 1
ATOM 1572 C CA . TYR A 1 201 ? 13.971 -6.883 -1.315 1.00 97.38 201 TYR A CA 1
ATOM 1573 C C . TYR A 1 201 ? 14.527 -5.724 -2.153 1.00 97.38 201 TYR A C 1
ATOM 1575 O O . TYR A 1 201 ? 13.783 -5.118 -2.925 1.00 97.38 201 TYR A O 1
ATOM 1583 N N . PRO A 1 202 ? 15.817 -5.369 -2.020 1.00 96.50 202 PRO A N 1
ATOM 1584 C CA . PRO A 1 202 ? 16.334 -4.124 -2.580 1.00 96.50 202 PRO A CA 1
ATOM 1585 C C . PRO A 1 202 ? 16.266 -4.101 -4.114 1.00 96.50 202 PRO A C 1
ATOM 1587 O O . PRO A 1 202 ? 15.882 -3.090 -4.696 1.00 96.50 202 PRO A O 1
ATOM 1590 N N . LEU A 1 203 ? 16.504 -5.238 -4.779 1.00 95.38 203 LEU A N 1
ATOM 1591 C CA . LEU A 1 203 ? 16.357 -5.363 -6.235 1.00 95.38 203 LEU A CA 1
ATOM 1592 C C . LEU A 1 203 ? 14.929 -5.011 -6.704 1.00 95.38 203 LEU A C 1
ATOM 1594 O O . LEU A 1 203 ? 14.729 -4.320 -7.707 1.00 95.38 203 LEU A O 1
ATOM 1598 N N . GLN A 1 204 ? 13.917 -5.465 -5.967 1.00 96.88 204 GLN A N 1
ATOM 1599 C CA . GLN A 1 204 ? 12.516 -5.287 -6.325 1.00 96.88 204 GLN A CA 1
ATOM 1600 C C . GLN A 1 204 ? 11.898 -4.018 -5.751 1.00 96.88 204 GLN A C 1
ATOM 1602 O O . GLN A 1 204 ? 10.954 -3.514 -6.341 1.00 96.88 204 GLN A O 1
ATOM 1607 N N . LEU A 1 205 ? 12.333 -3.493 -4.609 1.00 96.88 205 LEU A N 1
ATOM 1608 C CA . LEU A 1 205 ? 11.545 -2.502 -3.870 1.00 96.88 205 LEU A CA 1
ATOM 1609 C C . LEU A 1 205 ? 12.298 -1.239 -3.479 1.00 96.88 205 LEU A C 1
ATOM 1611 O O . LEU A 1 205 ? 11.597 -0.241 -3.286 1.00 96.88 205 LEU A O 1
ATOM 1615 N N . HIS A 1 206 ? 13.635 -1.248 -3.444 1.00 96.31 206 HIS A N 1
ATOM 1616 C CA . HIS A 1 206 ? 14.419 -0.066 -3.090 1.00 96.31 206 HIS A CA 1
ATOM 1617 C C . HIS A 1 206 ? 14.141 1.089 -4.066 1.00 96.31 206 HIS A C 1
ATOM 1619 O O . HIS A 1 206 ? 14.031 0.909 -5.289 1.00 96.31 206 HIS A O 1
ATOM 1625 N N . GLU A 1 207 ? 13.989 2.295 -3.518 1.00 93.94 207 GLU A N 1
ATOM 1626 C CA . GLU A 1 207 ? 13.677 3.503 -4.292 1.00 93.94 207 GLU A CA 1
ATOM 1627 C C . GLU A 1 207 ? 14.370 4.776 -3.813 1.00 93.94 207 GLU A C 1
ATOM 1629 O O . GLU A 1 207 ? 14.492 5.696 -4.633 1.00 93.94 207 GLU A O 1
ATOM 1634 N N . MET A 1 208 ? 14.713 4.862 -2.526 1.00 95.88 208 MET A N 1
ATOM 1635 C CA . MET A 1 208 ? 15.288 6.035 -1.865 1.00 95.88 208 MET A CA 1
ATOM 1636 C C . MET A 1 208 ? 15.829 5.660 -0.480 1.00 95.88 208 MET A C 1
ATOM 1638 O O . MET A 1 208 ? 15.444 4.623 0.053 1.00 95.88 208 MET A O 1
ATOM 1642 N N . GLU A 1 209 ? 16.644 6.537 0.105 1.00 97.50 209 GLU A N 1
ATOM 1643 C CA . GLU A 1 209 ? 17.235 6.357 1.434 1.00 97.50 209 GLU A CA 1
ATOM 1644 C C . GLU A 1 209 ? 16.220 6.522 2.580 1.00 97.50 209 GLU A C 1
ATOM 1646 O O . GLU A 1 209 ? 15.219 7.239 2.463 1.00 97.50 209 GLU A O 1
ATOM 1651 N N . GLU A 1 210 ? 16.511 5.903 3.732 1.00 97.88 210 GLU A N 1
ATOM 1652 C CA . GLU A 1 210 ? 15.606 5.873 4.893 1.00 97.88 210 GLU A CA 1
ATOM 1653 C C . GLU A 1 210 ? 15.286 7.282 5.390 1.00 97.88 210 GLU A C 1
ATOM 1655 O O . GLU A 1 210 ? 14.130 7.607 5.666 1.00 97.88 210 GLU A O 1
ATOM 1660 N N . ALA A 1 211 ? 16.308 8.134 5.490 1.00 98.19 211 ALA A N 1
ATOM 1661 C CA . ALA A 1 211 ? 16.155 9.496 5.981 1.00 98.19 211 ALA A CA 1
ATOM 1662 C C . ALA A 1 211 ? 15.181 10.306 5.109 1.00 98.19 211 ALA A C 1
ATOM 1664 O O . ALA A 1 211 ? 14.305 10.986 5.649 1.00 98.19 211 ALA A O 1
ATOM 1665 N N . ASP A 1 212 ? 15.281 10.168 3.783 1.00 97.94 212 ASP A N 1
ATOM 1666 C CA . ASP A 1 212 ? 14.418 10.859 2.824 1.00 97.94 212 ASP A CA 1
ATOM 1667 C C . ASP A 1 212 ? 12.979 10.346 2.902 1.00 97.94 212 ASP A C 1
ATOM 1669 O O . ASP A 1 212 ? 12.032 11.137 2.963 1.00 97.94 212 ASP A O 1
ATOM 1673 N N . TYR A 1 213 ? 12.807 9.021 2.967 1.00 98.25 213 TYR A N 1
ATOM 1674 C CA . TYR A 1 213 ? 11.497 8.404 3.154 1.00 98.25 213 TYR A CA 1
ATOM 1675 C C . TYR A 1 213 ? 10.838 8.899 4.449 1.00 98.25 213 TYR A C 1
ATOM 1677 O O . TYR A 1 213 ? 9.721 9.422 4.419 1.00 98.25 213 TYR A O 1
ATOM 1685 N N . LEU A 1 214 ? 11.526 8.794 5.590 1.00 98.50 214 LEU A N 1
ATOM 1686 C CA . LEU A 1 214 ? 10.972 9.182 6.887 1.00 98.50 214 LEU A CA 1
ATOM 1687 C C . LEU A 1 214 ? 10.647 10.678 6.946 1.00 98.50 214 LEU A C 1
ATOM 1689 O O . LEU A 1 214 ? 9.582 11.050 7.444 1.00 98.50 214 LEU A O 1
ATOM 1693 N N . ALA A 1 215 ? 11.528 11.541 6.434 1.00 98.12 215 ALA A N 1
ATOM 1694 C CA . ALA A 1 215 ? 11.296 12.983 6.401 1.00 98.12 215 ALA A CA 1
ATOM 1695 C C . ALA A 1 215 ? 10.036 13.333 5.592 1.00 98.12 215 ALA A C 1
ATOM 1697 O O . ALA A 1 215 ? 9.147 14.028 6.101 1.00 98.12 215 ALA A O 1
ATOM 1698 N N . MET A 1 216 ? 9.921 12.786 4.378 1.00 97.75 216 MET A N 1
ATOM 1699 C CA . MET A 1 216 ? 8.760 12.969 3.508 1.00 97.75 216 MET A CA 1
ATOM 1700 C C . MET A 1 216 ? 7.480 12.475 4.190 1.00 97.75 216 MET A C 1
ATOM 1702 O O . MET A 1 216 ? 6.534 13.242 4.380 1.00 97.75 216 MET A O 1
ATOM 1706 N N . LYS A 1 217 ? 7.445 11.212 4.628 1.00 98.31 217 LYS A N 1
ATOM 1707 C CA . LYS A 1 217 ? 6.218 10.606 5.158 1.00 98.31 217 LYS A CA 1
ATOM 1708 C C . LYS A 1 217 ? 5.730 11.256 6.447 1.00 98.31 217 LYS A C 1
ATOM 1710 O O . LYS A 1 217 ? 4.524 11.434 6.615 1.00 98.31 217 LYS A O 1
ATOM 1715 N N . ARG A 1 218 ? 6.633 11.685 7.336 1.00 97.94 218 ARG A N 1
ATOM 1716 C CA . ARG A 1 218 ? 6.258 12.454 8.537 1.00 97.94 218 ARG A CA 1
ATOM 1717 C C . ARG A 1 218 ? 5.613 13.792 8.177 1.00 97.94 218 ARG A C 1
ATOM 1719 O O . ARG A 1 218 ? 4.682 14.221 8.856 1.00 97.94 218 ARG A O 1
ATOM 1726 N N . SER A 1 219 ? 6.093 14.470 7.134 1.00 96.75 219 SER A N 1
ATOM 1727 C CA . SER A 1 219 ? 5.472 15.707 6.641 1.00 96.75 219 SER A CA 1
ATOM 1728 C C . SER A 1 219 ? 4.058 15.448 6.108 1.00 96.75 219 SER A C 1
ATOM 1730 O O . SER A 1 219 ? 3.101 16.106 6.522 1.00 96.75 219 SER A O 1
ATOM 1732 N N . GLU A 1 220 ? 3.909 14.431 5.258 1.00 97.56 220 GLU A N 1
ATOM 1733 C CA . GLU A 1 220 ? 2.632 14.061 4.643 1.00 97.56 220 GLU A CA 1
ATOM 1734 C C . GLU A 1 220 ? 1.581 13.636 5.687 1.00 97.56 220 GLU A C 1
ATOM 1736 O O . GLU A 1 220 ? 0.443 14.103 5.636 1.00 97.56 220 GLU A O 1
ATOM 1741 N N . ILE A 1 221 ? 1.966 12.835 6.687 1.00 96.62 221 ILE A N 1
ATOM 1742 C CA . ILE A 1 221 ? 1.072 12.400 7.774 1.00 96.62 221 ILE A CA 1
ATOM 1743 C C . ILE A 1 221 ? 0.677 13.569 8.686 1.00 96.62 221 ILE A C 1
ATOM 1745 O O . ILE A 1 221 ? -0.493 13.696 9.048 1.00 96.62 221 ILE A O 1
ATOM 1749 N N . ARG A 1 222 ? 1.607 14.474 9.033 1.00 95.62 222 ARG A N 1
ATOM 1750 C CA . ARG A 1 222 ? 1.263 15.674 9.823 1.00 95.62 222 ARG A CA 1
ATOM 1751 C C . ARG A 1 222 ? 0.211 16.524 9.115 1.00 95.62 222 ARG A C 1
ATOM 1753 O O . ARG A 1 222 ? -0.733 16.988 9.754 1.00 95.62 222 ARG A O 1
ATOM 1760 N N . ARG A 1 223 ? 0.341 16.695 7.797 1.00 94.81 223 ARG A N 1
ATOM 1761 C CA . ARG A 1 223 ? -0.643 17.412 6.974 1.00 94.81 223 ARG A CA 1
ATOM 1762 C C . ARG A 1 223 ? -2.004 16.708 6.970 1.00 94.81 223 ARG A C 1
ATOM 1764 O O . ARG A 1 223 ? -3.013 17.368 7.215 1.00 94.81 223 ARG A O 1
ATOM 1771 N N . GLN A 1 224 ? -2.030 15.394 6.748 1.00 93.06 224 GLN A N 1
ATOM 1772 C CA . GLN A 1 224 ? -3.249 14.574 6.775 1.00 93.06 224 GLN A CA 1
ATOM 1773 C C . GLN A 1 224 ? -4.002 14.718 8.113 1.00 93.06 224 GLN A C 1
ATOM 1775 O O . GLN A 1 224 ? -5.216 14.945 8.149 1.00 93.06 224 GLN A O 1
ATOM 1780 N N . GLN A 1 225 ? -3.276 14.645 9.232 1.00 90.62 225 GLN A N 1
ATOM 1781 C CA . GLN A 1 225 ? -3.842 14.767 10.578 1.00 90.62 225 GLN A CA 1
ATOM 1782 C C . GLN A 1 225 ? -4.356 16.180 10.875 1.00 90.62 225 GLN A C 1
ATOM 1784 O O . GLN A 1 225 ? -5.431 16.329 11.457 1.00 90.62 225 GLN A O 1
ATOM 1789 N N . ALA A 1 226 ? -3.624 17.222 10.465 1.00 89.75 226 ALA A N 1
ATOM 1790 C CA . ALA A 1 226 ? -4.046 18.609 10.655 1.00 89.75 226 ALA A CA 1
ATOM 1791 C C . ALA A 1 226 ? -5.378 18.897 9.945 1.00 89.75 226 ALA A C 1
ATOM 1793 O O . ALA A 1 226 ? -6.287 19.469 10.539 1.00 89.75 226 ALA A O 1
ATOM 1794 N N . GLN A 1 227 ? -5.527 18.432 8.704 1.00 80.69 227 GLN A N 1
ATOM 1795 C CA . GLN A 1 227 ? -6.760 18.605 7.933 1.00 80.69 227 GLN A CA 1
ATOM 1796 C C . GLN A 1 227 ? -7.933 17.809 8.517 1.00 80.69 227 GLN A C 1
ATOM 1798 O O . GLN A 1 227 ? -9.055 18.309 8.548 1.00 80.69 227 GLN A O 1
ATOM 1803 N N . SER A 1 228 ? -7.675 16.604 9.033 1.00 78.50 228 SER A N 1
ATOM 1804 C CA . SER A 1 228 ? -8.703 15.782 9.688 1.00 78.50 228 SER A CA 1
ATOM 1805 C C . SER A 1 228 ? -9.247 16.445 10.958 1.00 78.50 228 SER A C 1
ATOM 1807 O O . SER A 1 228 ? -10.442 16.379 11.224 1.00 78.50 228 SER A O 1
ATOM 1809 N N . ARG A 1 229 ? -8.390 17.139 11.722 1.00 77.56 229 ARG A N 1
ATOM 1810 C CA . ARG A 1 229 ? -8.812 17.913 12.902 1.00 77.56 229 ARG A CA 1
ATOM 1811 C C . ARG A 1 229 ? -9.680 19.112 12.531 1.00 77.56 229 ARG A C 1
ATOM 1813 O O . ARG A 1 229 ? -10.658 19.363 13.220 1.00 77.56 229 ARG A O 1
ATOM 1820 N N . VAL A 1 230 ? -9.345 19.823 11.452 1.00 71.88 230 VAL A N 1
ATOM 1821 C CA . VAL A 1 230 ? -10.167 20.938 10.951 1.00 71.88 230 VAL A CA 1
ATOM 1822 C C . VAL A 1 230 ? -11.541 20.436 10.507 1.00 71.88 230 VAL A C 1
ATOM 1824 O O . VAL A 1 230 ? -12.545 21.021 10.889 1.00 71.88 230 VAL A O 1
ATOM 1827 N N . ALA A 1 231 ? -11.596 19.319 9.775 1.00 68.69 231 ALA A N 1
ATOM 1828 C CA . ALA A 1 231 ? -12.855 18.720 9.328 1.00 68.69 231 ALA A CA 1
ATOM 1829 C C . ALA A 1 231 ? 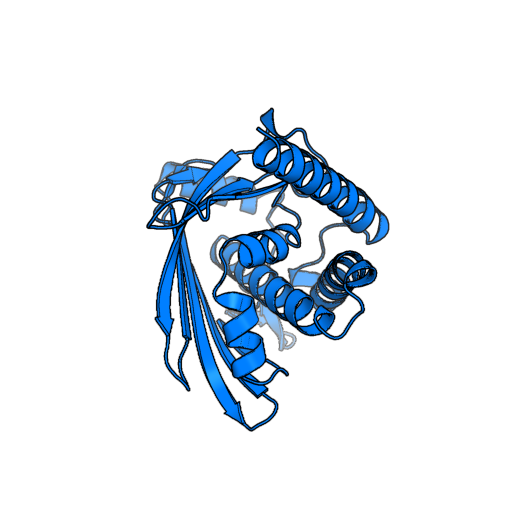-13.732 18.183 10.474 1.00 68.69 231 ALA A C 1
ATOM 1831 O O . ALA A 1 231 ? -14.935 18.064 10.301 1.00 68.69 231 ALA A O 1
ATOM 1832 N N . ALA A 1 232 ? -13.143 17.836 11.623 1.00 65.25 232 ALA A N 1
ATOM 1833 C CA . ALA A 1 232 ? -13.884 17.398 12.806 1.00 65.25 232 ALA A CA 1
ATOM 1834 C C . ALA A 1 232 ? -14.362 18.559 13.700 1.00 65.25 232 ALA A C 1
ATOM 1836 O O . ALA A 1 232 ? -15.172 18.336 14.595 1.00 65.25 232 ALA A O 1
ATOM 1837 N N . ALA A 1 233 ? -13.819 19.767 13.509 1.00 61.41 233 ALA A N 1
ATOM 1838 C CA . ALA A 1 233 ? -14.108 20.945 14.328 1.00 61.41 233 ALA A CA 1
ATOM 1839 C C . ALA A 1 233 ? -15.107 21.924 13.683 1.00 61.41 233 ALA A C 1
ATOM 1841 O O . ALA A 1 233 ? -15.534 22.862 14.356 1.00 61.41 233 ALA A O 1
ATOM 1842 N N . GLY A 1 234 ? -15.436 21.738 12.402 1.00 48.34 234 GLY A N 1
ATOM 1843 C CA . GLY A 1 234 ? -16.453 22.497 11.664 1.00 48.34 234 GLY A CA 1
ATOM 1844 C C . GLY A 1 234 ? -17.657 21.632 11.337 1.00 48.34 234 GLY A C 1
ATOM 1845 O O . GLY A 1 234 ? -18.756 22.213 11.234 1.00 48.34 234 GLY A O 1
#

Radius of gyration: 17.96 Å; Cα contacts (8 Å, |Δi|>4): 427; chains: 1; bounding box: 47×43×48 Å

Mean predicted aligned error: 4.51 Å

Nearest PDB structures (foldseek):
  2le1-assembly1_A  TM=5.684E-01  e=1.884E-03  Thermobifida fusca YX
  4r7k-assembly1_D  TM=6.259E-01  e=5.344E-02  Helicobacter pylori J99
  4ihr-assembly1_A  TM=5.115E-01  e=1.959E-02  Actinidia deliciosa
  4rej-assembly1_A  TM=4.873E-01  e=1.752E-02  Panax ginseng